Protein AF-A0AAV6V4W3-F1 (afdb_monomer)

Organism: NCBI:txid931172

Secondary structure (DSSP, 8-state):
--------HHHHHHHHHHHHHS--HHHHHHHHHT----TTHHHHHHHHHHHHHHHHHHHHHHHT-HHHHHHHHTTS-HHHHHHHHHHHHHHHHHHHHHGGG-TTSPPHHHHHHHHHHHHHTS-HHHHHHHHHHSHHHHHHHTTSTTTHHHHHHHHHTTGGG--HHHHHHHHHHHHHHHHTT--SS-HHHHHHHHHHHS-HHHHHHHHHHGGG-HHHHHHHHTT-HHHHHHHHHHS-HHHHHHHHHSHHHHHHHHHHHHTT-HHHHHHHHHHH--SHHHHHHHHHHHHHHHHHHS-HHHHHHHHHHHHHHHHHHHHHHHHHHHHHHHHHHTT-----PPP-

Mean predicted aligned error: 8.86 Å

pLDDT: mean 87.11, std 15.43, range [30.88, 98.56]

Solvent-accessible surface area (backbone atoms only — not comparable to full-atom values): 18887 Å² total; per-residue (Å²): 136,85,80,78,81,78,73,52,73,69,59,54,44,51,53,49,53,51,39,71,74,44,90,45,72,67,56,52,51,50,58,59,67,70,63,71,97,50,91,72,42,65,64,53,51,50,56,49,49,51,52,42,40,51,51,51,19,46,49,23,38,58,52,27,36,44,72,53,22,56,57,28,54,74,71,45,52,75,67,56,40,60,67,44,50,53,56,41,41,46,46,19,25,49,44,52,75,59,51,90,76,52,94,85,59,60,65,66,46,35,26,32,54,28,38,53,53,52,54,72,77,44,57,72,67,56,45,50,52,39,37,59,77,30,31,58,39,50,56,53,38,23,72,32,72,90,37,48,86,48,32,62,67,52,47,73,76,34,59,93,45,48,48,29,65,45,52,42,49,50,50,42,50,31,53,44,40,53,66,74,62,58,76,94,56,66,39,69,59,50,41,47,52,52,55,72,71,46,54,68,71,35,52,52,42,33,56,57,52,31,36,68,18,64,56,57,45,51,36,63,71,69,60,40,60,67,59,50,50,53,56,56,68,77,43,48,76,66,53,30,36,46,31,51,72,26,73,42,26,44,48,45,49,51,54,26,54,76,67,69,36,58,67,62,43,52,49,52,49,60,73,30,48,88,44,49,72,57,46,56,52,49,54,53,54,51,51,54,47,48,69,71,75,47,52,74,68,54,46,64,75,40,41,69,54,50,51,54,49,55,50,53,52,49,54,53,42,56,50,45,58,57,53,52,55,54,60,59,61,72,72,65,84,86,84,90,76,80,90,130

Sequence (340 aa):
MNYTLTLSLEHTALVKIATVLWNQDDIRALVKKFYFQSSIFSERQREWQVVEDKFAFEYAAVGGNKAATEYFLQKLTSREREESLVRSTGYVAKRRCVSARNRTDHPKEHYADVLCFLLSQKDEEQQTEVFKNYPYKVLKCFLDRPWQNFFMQTANRMWDCLSGEDCNLFLREMANKVKEGHKDYDYQMLFEEFWQQSPDAHKRYVIDECASGFLLSKLFEIKDEKNIKLILKDATLIEKKKLIFCDRGQDICQDLIYGDKWDLLKFFIRECISSRNKMIKFKEEFKERITWCCSKEELARNKDKLNKFLQLLDDFICGYDKRKCVEEGNSSPAKRLRRT

Foldseek 3Di:
DDDPPPDDLLVVLVLVVVCVVDVDVVSVVVVVVPDDDDPVCPVVVVVSVQSNLLVQLLCCLLLLNQVSVVVSLVVHDPVSNLVRLLVSLLSLLVSLVVVPPDPNGDPSLSSLVSNVVSLVVDDPVSNVSSCLVRVLSNLVSCVHPPNVVCSVVSCVVRLVNDDLVSLLVLLLVLLVCLVVPPDSDDSLVVSVSSLVPHDLNSLVSNLQVCLVVNNVLSCVVSVSPVNNCVSLVSDDLVSLQSNCQHPNNLVSLVVCLVVVVVVVNLVSCVSRDDDLVSLVVSLVSSVVVCVVPDDPVRCVVSVVSVVVVSVVSVVVNVVRVVVVVVVVVVPDDDDPDDDD

Nearest PDB structures (foldseek):
  4g2v-assembly1_A  TM=3.508E-01  e=8.939E-01  Mus musculus
  4wne-assembly1_A  TM=3.183E-01  e=1.055E+00  Homo sapiens
  8jau-assembly1_A  TM=2.641E-01  e=4.151E+00  Homo sapiens
  5cwk-assembly1_A  TM=2.732E-01  e=5.324E+00  synthetic construct

Radius of gyration: 30.73 Å; Cα contacts (8 Å, |Δi|>4): 289; chains: 1; bounding box: 55×80×109 Å

Structure (mmCIF, N/CA/C/O backbone):
data_AF-A0AAV6V4W3-F1
#
_entry.id   AF-A0AAV6V4W3-F1
#
loop_
_atom_site.group_PDB
_atom_site.id
_atom_site.type_symbol
_atom_site.label_atom_id
_atom_site.label_alt_id
_atom_site.label_comp_id
_atom_site.label_asym_id
_atom_site.label_entity_id
_atom_site.label_seq_id
_atom_site.pdbx_PDB_ins_code
_atom_site.Cartn_x
_atom_site.Cartn_y
_atom_site.Cartn_z
_atom_site.occupancy
_atom_site.B_iso_or_equiv
_atom_site.auth_seq_id
_atom_site.auth_comp_id
_atom_site.auth_asym_id
_atom_site.auth_atom_id
_atom_site.pdbx_PDB_model_num
ATOM 1 N N . MET A 1 1 ? 6.319 -9.189 61.808 1.00 35.88 1 MET A N 1
ATOM 2 C CA . MET A 1 1 ? 5.469 -8.259 61.035 1.00 35.88 1 MET A CA 1
ATOM 3 C C . MET A 1 1 ? 4.967 -9.007 59.812 1.00 35.88 1 MET A C 1
ATOM 5 O O . MET A 1 1 ? 5.766 -9.287 58.931 1.00 35.88 1 MET A O 1
ATOM 9 N N . ASN A 1 2 ? 3.694 -9.412 59.803 1.00 32.50 2 ASN A N 1
ATOM 10 C CA . ASN A 1 2 ? 3.069 -10.016 58.626 1.00 32.50 2 ASN A CA 1
ATOM 11 C C . ASN A 1 2 ? 2.496 -8.889 57.772 1.00 32.50 2 ASN A C 1
ATOM 13 O O . ASN A 1 2 ? 1.524 -8.249 58.168 1.00 32.50 2 ASN A O 1
ATOM 17 N N . TYR A 1 3 ? 3.117 -8.629 56.628 1.00 30.88 3 TYR A N 1
ATOM 18 C CA . TYR A 1 3 ? 2.548 -7.744 55.623 1.00 30.88 3 TYR A CA 1
ATOM 19 C C . TYR A 1 3 ? 1.508 -8.543 54.842 1.00 30.88 3 TYR A C 1
ATOM 21 O O . TYR A 1 3 ? 1.847 -9.352 53.980 1.00 30.88 3 TYR A O 1
ATOM 29 N N . THR A 1 4 ? 0.233 -8.353 55.171 1.00 37.09 4 THR A N 1
ATOM 30 C CA . THR A 1 4 ? -0.866 -8.853 54.347 1.00 37.09 4 THR A CA 1
ATOM 31 C C . THR A 1 4 ? -0.897 -7.993 53.089 1.00 37.09 4 THR A C 1
ATOM 33 O O . THR A 1 4 ? -1.381 -6.865 53.114 1.00 37.09 4 THR A O 1
ATOM 36 N N . LEU A 1 5 ? -0.303 -8.487 52.003 1.00 38.75 5 LEU A N 1
ATOM 37 C CA . LEU A 1 5 ? -0.397 -7.859 50.688 1.00 38.75 5 LEU A CA 1
ATOM 38 C C . LEU A 1 5 ? -1.854 -7.940 50.222 1.00 38.75 5 LEU A C 1
ATOM 40 O O . LEU A 1 5 ? -2.304 -8.962 49.708 1.00 38.75 5 LEU A O 1
ATOM 44 N N . THR A 1 6 ? -2.609 -6.868 50.443 1.00 52.03 6 THR A N 1
ATOM 45 C CA . THR A 1 6 ? -3.937 -6.690 49.862 1.00 52.03 6 THR A CA 1
ATOM 46 C C . THR A 1 6 ? -3.754 -6.451 48.369 1.00 52.03 6 THR A C 1
ATOM 48 O O . THR A 1 6 ? -3.331 -5.377 47.945 1.00 52.03 6 THR A O 1
ATOM 51 N N . LEU A 1 7 ? -4.018 -7.481 47.568 1.00 65.88 7 LEU A N 1
ATOM 52 C CA . LEU A 1 7 ? -4.066 -7.352 46.116 1.00 65.88 7 LEU A CA 1
ATOM 53 C C . LEU A 1 7 ? -5.145 -6.330 45.730 1.00 65.88 7 LEU A C 1
ATOM 55 O O . LEU A 1 7 ? -6.183 -6.235 46.390 1.00 65.88 7 LEU A O 1
ATOM 59 N N . SER A 1 8 ? -4.902 -5.561 44.668 1.00 76.81 8 SER A N 1
ATOM 60 C CA . SER A 1 8 ? -5.920 -4.658 44.132 1.00 76.81 8 SER A CA 1
ATOM 61 C C . SER A 1 8 ? -7.100 -5.459 43.569 1.00 76.81 8 SER A C 1
ATOM 63 O O . SER A 1 8 ? -6.924 -6.578 43.081 1.00 76.81 8 SER A O 1
ATOM 65 N N . LEU A 1 9 ? -8.299 -4.865 43.596 1.00 63.84 9 LEU A N 1
ATOM 66 C CA . LEU A 1 9 ? -9.519 -5.445 43.007 1.00 63.84 9 LEU A CA 1
ATOM 67 C C . LEU A 1 9 ? -9.291 -5.900 41.554 1.00 63.84 9 LEU A C 1
ATOM 69 O O . LEU A 1 9 ? -9.738 -6.969 41.147 1.00 63.84 9 LEU A O 1
ATOM 73 N N . GLU A 1 10 ? -8.519 -5.112 40.807 1.00 60.97 10 GLU A N 1
ATOM 74 C CA . GLU A 1 10 ? -8.120 -5.381 39.427 1.00 60.97 10 GLU A CA 1
ATOM 75 C C . GLU A 1 10 ? -7.323 -6.690 39.285 1.00 60.97 10 GLU A C 1
ATOM 77 O O . GLU A 1 10 ? -7.604 -7.520 38.419 1.00 60.97 10 GLU A O 1
ATOM 82 N N . HIS A 1 11 ? -6.366 -6.921 40.187 1.00 68.06 11 HIS A N 1
ATOM 83 C CA . HIS A 1 11 ? -5.505 -8.102 40.160 1.00 68.06 11 HIS A CA 1
ATOM 84 C C . HIS A 1 11 ? -6.286 -9.382 40.478 1.00 68.06 11 HIS A C 1
ATOM 86 O O . HIS A 1 11 ? -6.083 -10.426 39.860 1.00 68.06 11 HIS A O 1
ATOM 92 N N . THR A 1 12 ? -7.218 -9.311 41.426 1.00 72.62 12 THR A N 1
ATOM 93 C CA . THR A 1 12 ? -8.057 -10.455 41.799 1.00 72.62 12 THR A CA 1
ATOM 94 C C . THR A 1 12 ? -9.078 -10.804 40.711 1.00 72.62 12 THR A C 1
ATOM 96 O O . THR A 1 12 ? -9.314 -11.989 40.469 1.00 72.62 12 THR A O 1
ATOM 99 N N . ALA A 1 13 ? -9.648 -9.810 40.019 1.00 65.12 13 ALA A N 1
ATOM 100 C CA . ALA A 1 13 ? -10.561 -10.046 38.898 1.00 65.12 13 ALA A CA 1
ATOM 101 C C . ALA A 1 13 ? -9.857 -10.764 37.733 1.00 65.12 13 ALA A C 1
ATOM 103 O O . ALA A 1 13 ? -10.383 -11.743 37.202 1.00 65.12 13 ALA A O 1
ATOM 104 N N . LEU A 1 14 ? -8.626 -10.352 37.408 1.00 69.19 14 LEU A N 1
ATOM 105 C CA . LEU A 1 14 ? -7.770 -11.020 36.421 1.00 69.19 14 LEU A CA 1
ATOM 106 C C . LEU A 1 14 ? -7.506 -12.489 36.769 1.00 69.19 14 LEU A C 1
ATOM 108 O O . LEU A 1 14 ? -7.684 -13.361 35.917 1.00 69.19 14 LEU A O 1
ATOM 112 N N . VAL A 1 15 ? -7.137 -12.780 38.023 1.00 68.94 15 VAL A N 1
ATOM 113 C CA . VAL A 1 15 ? -6.934 -14.161 38.493 1.00 68.94 15 VAL A CA 1
ATOM 114 C C . VAL A 1 15 ? -8.218 -14.970 38.327 1.00 68.94 15 VAL A C 1
ATOM 116 O O . VAL A 1 15 ? -8.175 -16.079 37.800 1.00 68.94 15 VAL A O 1
ATOM 119 N N . LYS A 1 16 ? -9.377 -14.420 38.705 1.00 63.72 16 LYS A N 1
ATOM 120 C CA . LYS A 1 16 ? -10.656 -15.135 38.641 1.00 63.72 16 LYS A CA 1
ATOM 121 C C . LYS A 1 16 ? -11.144 -15.372 37.209 1.00 63.72 16 LYS A C 1
ATOM 123 O O . LYS A 1 16 ? -11.620 -16.465 36.929 1.00 63.72 16 LYS A O 1
ATOM 128 N N . ILE A 1 17 ? -10.973 -14.430 36.283 1.00 64.44 17 ILE A N 1
ATOM 129 C CA . ILE A 1 17 ? -11.300 -14.644 34.861 1.00 64.44 17 ILE A CA 1
ATOM 130 C C . ILE A 1 17 ? -10.368 -15.682 34.242 1.00 64.44 17 ILE A C 1
ATOM 132 O O . ILE A 1 17 ? -10.841 -16.594 33.564 1.00 64.44 17 ILE A O 1
ATOM 136 N N . ALA A 1 18 ? -9.070 -15.623 34.557 1.00 62.97 18 ALA A N 1
ATOM 137 C CA . ALA A 1 18 ? -8.143 -16.688 34.196 1.00 62.97 18 ALA A CA 1
ATOM 138 C C . ALA A 1 18 ? -8.602 -18.037 34.776 1.00 62.97 18 ALA A C 1
ATOM 140 O O . ALA A 1 18 ? -8.538 -19.035 34.079 1.00 62.97 18 ALA A O 1
ATOM 141 N N . THR A 1 19 ? -9.167 -18.061 35.986 1.00 58.41 19 THR A N 1
ATOM 142 C CA . THR A 1 19 ? -9.728 -19.267 36.628 1.00 58.41 19 THR A CA 1
ATOM 143 C C . THR A 1 19 ? -11.027 -19.767 35.983 1.00 58.41 19 THR A C 1
ATOM 145 O O . THR A 1 19 ? -11.306 -20.960 35.966 1.00 58.41 19 THR A O 1
ATOM 148 N N . VAL A 1 20 ? -11.881 -18.868 35.489 1.00 56.09 20 VAL A N 1
ATOM 149 C CA . VAL A 1 20 ? -13.120 -19.245 34.788 1.00 56.09 20 VAL A CA 1
ATOM 150 C C . VAL A 1 20 ? -12.792 -19.833 33.415 1.00 56.09 20 VAL A C 1
ATOM 152 O O . VAL A 1 20 ? -13.471 -20.756 32.972 1.00 56.09 20 VAL A O 1
ATOM 155 N N . LEU A 1 21 ? -11.734 -19.336 32.771 1.00 55.72 21 LEU A N 1
ATOM 156 C CA . LEU A 1 21 ? -11.255 -19.816 31.475 1.00 55.72 21 LEU A CA 1
ATOM 157 C C . LEU A 1 21 ? -10.354 -21.062 31.593 1.00 55.72 21 LEU A C 1
ATOM 159 O O . LEU A 1 21 ? -10.396 -21.923 30.717 1.00 55.72 21 LEU A O 1
ATOM 163 N N . TRP A 1 22 ? -9.585 -21.199 32.678 1.00 53.69 22 TRP A N 1
ATOM 164 C CA . TRP A 1 22 ? -8.786 -22.383 33.013 1.00 53.69 22 TRP A CA 1
ATOM 165 C C . TRP A 1 22 ? -9.486 -23.195 34.101 1.00 53.69 22 TRP A C 1
ATOM 167 O O . TRP A 1 22 ? -9.394 -22.892 35.287 1.00 53.69 22 TRP A O 1
ATOM 177 N N . ASN A 1 23 ? -10.183 -24.251 33.687 1.00 54.84 23 ASN A N 1
ATOM 178 C CA . ASN A 1 23 ? -10.936 -25.150 34.560 1.00 54.84 23 ASN A CA 1
ATOM 179 C C . AS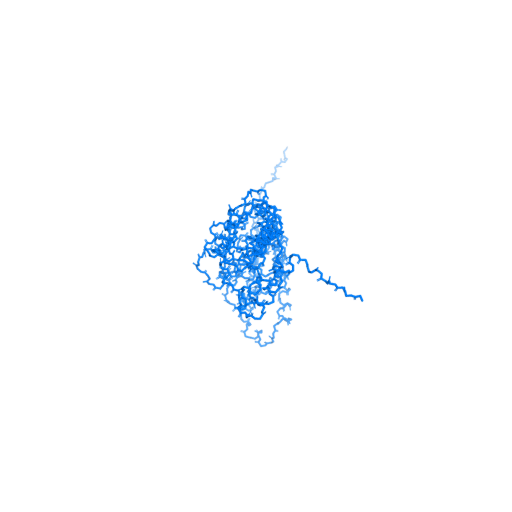N A 1 23 ? -9.996 -25.997 35.453 1.00 54.84 23 ASN A C 1
ATOM 181 O O . ASN A 1 23 ? -9.743 -27.165 35.173 1.00 54.84 23 ASN A O 1
ATOM 185 N N . GLN A 1 24 ? -9.433 -25.380 36.490 1.00 57.94 24 GLN A N 1
ATOM 186 C CA . GLN A 1 24 ? -8.558 -25.984 37.496 1.00 57.94 24 GLN A CA 1
ATOM 187 C C . GLN A 1 24 ? -9.256 -25.856 38.867 1.00 57.94 24 GLN A C 1
ATOM 189 O O . GLN A 1 24 ? -9.541 -24.754 39.353 1.00 57.94 24 GLN A O 1
ATOM 194 N N . ASP A 1 25 ? -9.647 -26.997 39.443 1.00 63.59 25 ASP A N 1
ATOM 195 C CA . ASP A 1 25 ? -10.516 -27.081 40.629 1.00 63.59 25 ASP A CA 1
ATOM 196 C C . ASP A 1 25 ? -9.874 -26.506 41.908 1.00 63.59 25 ASP A C 1
ATOM 198 O O . ASP A 1 25 ? -10.566 -26.002 42.797 1.00 63.59 25 ASP A O 1
ATOM 202 N N . ASP A 1 26 ? -8.548 -26.517 41.984 1.00 53.16 26 ASP A N 1
ATOM 203 C CA . ASP A 1 26 ? -7.717 -25.953 43.050 1.00 53.16 26 ASP A CA 1
ATOM 204 C C . ASP A 1 26 ? -7.751 -24.415 43.079 1.00 53.16 26 ASP A C 1
ATOM 206 O O . ASP A 1 26 ? -7.877 -23.813 44.151 1.00 53.16 26 ASP A O 1
ATOM 210 N N . ILE A 1 27 ? -7.747 -23.762 41.915 1.00 54.12 27 ILE A N 1
ATOM 211 C CA . ILE A 1 27 ? -7.866 -22.303 41.821 1.00 54.12 27 ILE A CA 1
ATOM 212 C C . ILE A 1 27 ? -9.304 -21.864 42.156 1.00 54.12 27 ILE A C 1
ATOM 214 O O . ILE A 1 27 ? -9.504 -20.896 42.895 1.00 54.12 27 ILE A O 1
ATOM 218 N N . ARG A 1 28 ? -10.329 -22.626 41.736 1.00 54.16 28 ARG A N 1
ATOM 219 C CA . ARG A 1 28 ? -11.721 -22.424 42.201 1.00 54.16 28 ARG A CA 1
ATOM 220 C C . ARG A 1 28 ? -11.846 -22.563 43.720 1.00 54.16 28 ARG A C 1
ATOM 222 O O . ARG A 1 28 ? -12.584 -21.793 44.338 1.00 54.16 28 ARG A O 1
ATOM 229 N N . ALA A 1 29 ? -11.143 -23.519 44.327 1.00 62.66 29 ALA A N 1
ATOM 230 C CA . ALA A 1 29 ? -11.120 -23.704 45.776 1.00 62.66 29 ALA A CA 1
ATOM 231 C C . ALA A 1 29 ? -10.422 -22.537 46.503 1.00 62.66 29 ALA A C 1
ATOM 233 O O . ALA A 1 29 ? -10.901 -22.098 47.550 1.00 62.66 29 ALA A O 1
ATOM 234 N N . LEU A 1 30 ? -9.348 -21.984 45.928 1.00 59.06 30 LEU A N 1
ATOM 235 C CA . LEU A 1 30 ? -8.684 -20.770 46.416 1.00 59.06 30 LEU A CA 1
ATOM 236 C C . LEU A 1 30 ? -9.613 -19.554 46.350 1.00 59.06 30 LEU A C 1
ATOM 238 O O . LEU A 1 30 ? -9.799 -18.887 47.363 1.00 59.06 30 LEU A O 1
ATOM 242 N N . VAL A 1 31 ? -10.277 -19.313 45.214 1.00 55.69 31 VAL A N 1
ATOM 243 C CA . VAL A 1 31 ? -11.254 -18.217 45.062 1.00 55.69 31 VAL A CA 1
ATOM 244 C C . VAL A 1 31 ? -12.414 -18.373 46.050 1.00 55.69 31 VAL A C 1
ATOM 246 O O . VAL A 1 31 ? -12.797 -17.401 46.695 1.00 55.69 31 VAL A O 1
ATOM 249 N N . LYS A 1 32 ? -12.925 -19.597 46.250 1.00 62.34 32 LYS A N 1
ATOM 250 C CA . LYS A 1 32 ? -13.928 -19.898 47.289 1.00 62.34 32 LYS A CA 1
ATOM 251 C C . LYS A 1 32 ? -13.434 -19.581 48.705 1.00 62.34 32 LYS A C 1
ATOM 253 O O . LYS A 1 32 ? -14.225 -19.109 49.513 1.00 62.34 32 LYS A O 1
ATOM 258 N N . LYS A 1 33 ? -12.147 -19.794 49.004 1.00 61.66 33 LYS A N 1
ATOM 259 C CA . LYS A 1 33 ? -11.526 -19.439 50.295 1.00 61.66 33 LYS A CA 1
ATOM 260 C C . LYS A 1 33 ? -11.380 -17.931 50.515 1.00 61.66 33 LYS A C 1
ATOM 262 O O . LYS A 1 33 ? -11.334 -17.509 51.665 1.00 61.66 33 LYS A O 1
ATOM 267 N N . PHE A 1 34 ? -11.327 -17.128 49.453 1.00 59.75 34 PHE A N 1
ATOM 268 C CA . PHE A 1 34 ? -11.275 -15.665 49.554 1.00 59.75 34 PHE A CA 1
ATOM 269 C C . PHE A 1 34 ? -12.648 -15.011 49.816 1.00 59.75 34 PHE A C 1
ATOM 271 O O . PHE A 1 34 ? -12.707 -13.808 50.073 1.00 59.75 34 PHE A O 1
ATOM 278 N N . TYR A 1 35 ? -13.751 -15.770 49.805 1.00 53.56 35 TYR A N 1
ATOM 279 C CA . TYR A 1 35 ? -15.080 -15.258 50.152 1.00 53.56 35 TYR A CA 1
ATOM 280 C C . TYR A 1 35 ? -15.268 -15.147 51.682 1.00 53.56 35 TYR A C 1
ATOM 282 O O . TYR A 1 35 ? -15.452 -16.145 52.376 1.00 53.56 35 TYR A O 1
ATOM 290 N N . PHE A 1 36 ? -15.261 -13.918 52.213 1.00 55.53 36 PHE A N 1
ATOM 291 C CA . PHE A 1 36 ? -15.516 -13.601 53.630 1.00 55.53 36 PHE A CA 1
ATOM 292 C C . PHE A 1 36 ? -17.023 -13.468 53.949 1.00 55.53 3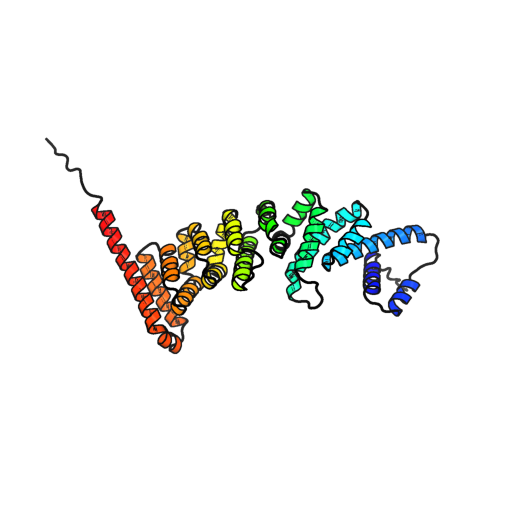6 PHE A C 1
ATOM 294 O O . PHE A 1 36 ? -17.723 -12.703 53.299 1.00 55.53 36 PHE A O 1
ATOM 301 N N . GLN A 1 37 ? -17.511 -14.144 54.999 1.00 51.62 37 GLN A N 1
ATOM 302 C CA . GLN A 1 37 ? -18.930 -14.286 55.409 1.00 51.62 37 GLN A CA 1
ATOM 303 C C . GLN A 1 37 ? -19.585 -13.070 56.135 1.00 51.62 37 GLN A C 1
ATOM 305 O O . GLN A 1 37 ? -20.379 -13.256 57.052 1.00 51.62 37 GLN A O 1
ATOM 310 N N . SER A 1 38 ? -19.287 -11.815 55.782 1.00 50.50 38 SER A N 1
ATOM 311 C CA . SER A 1 38 ? -19.887 -10.631 56.452 1.00 50.50 38 SER A CA 1
ATOM 312 C C . SER A 1 38 ? -21.030 -10.016 55.643 1.00 50.50 38 SER A C 1
ATOM 314 O O . SER A 1 38 ? -20.890 -9.917 54.438 1.00 50.50 38 SER A O 1
ATOM 316 N N . SER A 1 39 ? -22.096 -9.506 56.279 1.00 49.53 39 SER A N 1
ATOM 317 C CA . SER A 1 39 ? -23.249 -8.801 55.668 1.00 49.53 39 SER A CA 1
ATOM 318 C C . SER A 1 39 ? -22.912 -7.534 54.858 1.00 49.53 39 SER A C 1
ATOM 320 O O . SER A 1 39 ? -23.753 -7.060 54.100 1.00 49.53 39 SER A O 1
ATOM 322 N N . ILE A 1 40 ? -21.661 -7.061 54.912 1.00 55.75 40 ILE A N 1
ATOM 323 C CA . ILE A 1 40 ? -21.046 -6.121 53.945 1.00 55.75 40 ILE A CA 1
ATOM 324 C C . ILE A 1 40 ? -20.934 -6.767 52.528 1.00 55.75 40 ILE A C 1
ATOM 326 O O . ILE A 1 40 ? -20.521 -6.137 51.555 1.00 55.75 40 ILE A O 1
ATOM 330 N N . PHE A 1 41 ? -21.323 -8.044 52.396 1.00 57.47 41 PHE A N 1
ATOM 331 C CA . PHE A 1 41 ? -21.257 -8.876 51.194 1.00 57.47 41 PHE A CA 1
ATOM 332 C C . PHE A 1 41 ? -22.025 -8.327 49.999 1.00 57.47 41 PHE A C 1
ATOM 334 O O . PHE A 1 41 ? -21.544 -8.461 48.884 1.00 57.47 41 PHE A O 1
ATOM 341 N N . SER A 1 42 ? -23.224 -7.771 50.191 1.00 63.31 42 SER A N 1
ATOM 342 C CA . SER A 1 42 ? -24.119 -7.496 49.059 1.00 63.31 42 SER A CA 1
ATOM 343 C C . SER A 1 42 ? -23.620 -6.336 48.196 1.00 63.31 42 SER A C 1
ATOM 345 O O . SER A 1 42 ? -23.662 -6.431 46.971 1.00 63.31 42 SER A O 1
ATOM 347 N N . GLU A 1 43 ? -23.095 -5.278 48.817 1.00 71.38 43 GLU A N 1
ATOM 348 C CA . GLU A 1 43 ? -22.490 -4.143 48.113 1.00 71.38 43 GLU A CA 1
ATOM 349 C C . GLU A 1 43 ? -21.169 -4.542 47.463 1.00 71.38 43 GLU A C 1
ATOM 351 O O . GLU A 1 43 ? -21.023 -4.382 46.252 1.00 71.38 43 GLU A O 1
ATOM 356 N N . ARG A 1 44 ? -20.259 -5.185 48.210 1.00 74.38 44 ARG A N 1
ATOM 357 C CA . ARG A 1 44 ? -18.996 -5.664 47.628 1.00 74.38 44 ARG A CA 1
ATOM 358 C C . ARG A 1 44 ? -19.230 -6.650 46.491 1.00 74.38 44 ARG A C 1
ATOM 360 O O . ARG A 1 44 ? -18.539 -6.586 45.488 1.00 74.38 44 ARG A O 1
ATOM 367 N N . GLN A 1 45 ? -20.198 -7.556 46.604 1.00 76.50 45 GLN A N 1
ATOM 368 C CA . GLN A 1 45 ? -20.510 -8.511 45.541 1.00 76.50 45 GLN A CA 1
ATOM 369 C C . GLN A 1 45 ? -21.011 -7.811 44.271 1.00 76.50 45 GLN A C 1
ATOM 371 O O . GLN A 1 45 ? -20.664 -8.250 43.177 1.00 76.50 45 GLN A O 1
ATOM 376 N N . ARG A 1 46 ? -21.772 -6.714 44.395 1.00 80.25 46 ARG A N 1
ATOM 377 C CA . ARG A 1 46 ? -22.153 -5.884 43.240 1.00 80.25 46 ARG A CA 1
ATOM 378 C C . ARG A 1 46 ? -20.942 -5.183 42.629 1.00 80.25 46 ARG A C 1
ATOM 380 O O . ARG A 1 46 ? -20.782 -5.240 41.416 1.00 80.25 46 ARG A O 1
ATOM 387 N N . GLU A 1 47 ? -20.076 -4.589 43.449 1.00 81.94 47 GLU A N 1
ATOM 388 C CA . GLU A 1 47 ? -18.827 -3.964 42.984 1.00 81.94 47 GLU A CA 1
ATOM 389 C C . GLU A 1 47 ? -17.928 -4.973 42.249 1.00 81.94 47 GLU A C 1
ATOM 391 O O . GLU A 1 47 ? -17.402 -4.681 41.177 1.00 81.94 47 GLU A O 1
ATOM 396 N N . TRP A 1 48 ? -17.800 -6.194 42.775 1.00 81.12 48 TRP A N 1
ATOM 397 C CA . TRP A 1 48 ? -17.058 -7.278 42.128 1.00 81.12 48 TRP A CA 1
ATOM 398 C C . TRP A 1 48 ? -17.669 -7.695 40.796 1.00 81.12 48 TRP A C 1
ATOM 400 O O . TRP A 1 48 ? -16.937 -7.863 39.826 1.00 81.12 48 TRP A O 1
ATOM 410 N N . GLN A 1 49 ? -18.993 -7.854 40.740 1.00 82.94 49 GLN A N 1
ATOM 411 C CA . GLN A 1 49 ? -19.683 -8.247 39.514 1.00 82.94 49 GLN A CA 1
ATOM 412 C C . GLN A 1 49 ? -19.462 -7.217 38.399 1.00 82.94 49 GLN A C 1
ATOM 414 O O . GLN A 1 49 ? -19.183 -7.597 37.268 1.00 82.94 49 GLN A O 1
ATOM 419 N N . VAL A 1 50 ? -19.494 -5.925 38.739 1.00 85.31 50 VAL A N 1
ATOM 420 C CA . VAL A 1 50 ? -19.181 -4.825 37.816 1.00 85.31 50 VAL A CA 1
ATOM 421 C C . VAL A 1 50 ? -17.763 -4.949 37.252 1.00 85.31 50 VAL A C 1
ATOM 423 O O . VAL A 1 50 ? -17.560 -4.856 36.0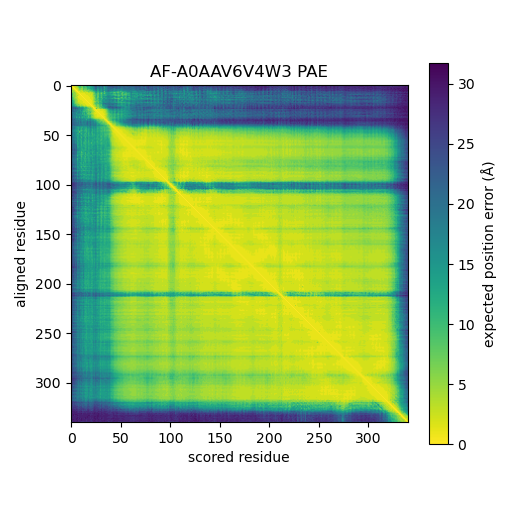40 1.00 85.31 50 VAL A O 1
ATOM 426 N N . VAL A 1 51 ? -16.770 -5.190 38.113 1.00 86.50 51 VAL A N 1
ATOM 427 C CA . VAL A 1 51 ? -15.377 -5.363 37.674 1.00 86.50 51 VAL A CA 1
ATOM 428 C C . VAL A 1 51 ? -15.241 -6.604 36.787 1.00 86.50 51 VAL A C 1
ATOM 430 O O . VAL A 1 51 ? -14.604 -6.537 35.736 1.00 86.50 51 VAL A O 1
ATOM 433 N N . GLU A 1 52 ? -15.861 -7.722 37.166 1.00 85.12 52 GLU A N 1
ATOM 434 C CA . GLU A 1 52 ? -15.846 -8.962 36.384 1.00 85.12 52 GLU A CA 1
ATOM 435 C C . GLU A 1 52 ? -16.482 -8.782 35.003 1.00 85.12 52 GLU A C 1
ATOM 437 O O . GLU A 1 52 ? -15.878 -9.186 34.010 1.00 85.12 52 GLU A O 1
ATOM 442 N N . ASP A 1 53 ? -17.650 -8.143 34.916 1.00 88.62 53 ASP A N 1
ATOM 443 C CA . ASP A 1 53 ? -18.336 -7.910 33.645 1.00 88.62 53 ASP A CA 1
ATOM 444 C C . ASP A 1 53 ? -17.537 -6.952 32.744 1.00 88.62 53 ASP A C 1
ATOM 446 O O . ASP A 1 53 ? -17.412 -7.209 31.543 1.00 88.62 53 ASP A O 1
ATOM 450 N N . LYS A 1 54 ? -16.909 -5.909 33.312 1.00 91.44 54 LYS A N 1
ATOM 451 C CA . LYS A 1 54 ? -16.002 -5.005 32.580 1.00 91.44 54 LYS A CA 1
ATOM 452 C C . LYS A 1 54 ? -14.816 -5.760 31.988 1.00 91.44 54 LYS A C 1
ATOM 454 O O . LYS A 1 54 ? -14.558 -5.661 30.789 1.00 91.44 54 LYS A O 1
ATOM 459 N N . PHE A 1 55 ? -14.114 -6.553 32.794 1.00 90.50 55 PHE A N 1
ATOM 460 C CA . PHE A 1 55 ? -12.982 -7.337 32.301 1.00 90.50 55 PHE A CA 1
ATOM 461 C C . PHE A 1 55 ? -13.403 -8.415 31.296 1.00 90.50 55 PHE A C 1
ATOM 463 O O . PHE A 1 55 ? -12.705 -8.626 30.305 1.00 90.50 55 PHE A O 1
ATOM 470 N N . ALA A 1 56 ? -14.535 -9.086 31.520 1.00 91.19 56 ALA A N 1
ATOM 471 C CA . ALA A 1 56 ? -15.058 -10.089 30.600 1.00 91.19 56 ALA A CA 1
ATOM 472 C C . ALA A 1 56 ? -15.419 -9.469 29.243 1.00 91.19 56 ALA A C 1
ATOM 474 O O . ALA A 1 56 ? -15.096 -10.048 28.205 1.00 91.19 56 ALA A O 1
ATOM 475 N N . PHE A 1 57 ? -16.007 -8.267 29.241 1.00 95.06 57 PHE A N 1
ATOM 476 C CA . PHE A 1 57 ? -16.244 -7.480 28.033 1.00 95.06 57 PHE A CA 1
ATOM 477 C C . PHE A 1 57 ? -14.939 -7.160 27.292 1.00 95.06 57 PHE A C 1
ATOM 479 O O . PHE A 1 57 ? -14.815 -7.485 26.107 1.00 95.06 57 PHE A O 1
ATOM 486 N N . GLU A 1 58 ? -13.958 -6.556 27.976 1.00 93.38 58 GLU A N 1
ATOM 487 C CA . GLU A 1 58 ? -12.687 -6.166 27.356 1.00 93.38 58 GLU A CA 1
ATOM 488 C C . GLU A 1 58 ? -11.954 -7.392 26.785 1.00 93.38 58 GLU A C 1
ATOM 490 O O . GLU A 1 58 ? -11.470 -7.364 25.650 1.00 93.38 58 GLU A O 1
ATOM 495 N N . TYR A 1 59 ? -11.923 -8.492 27.540 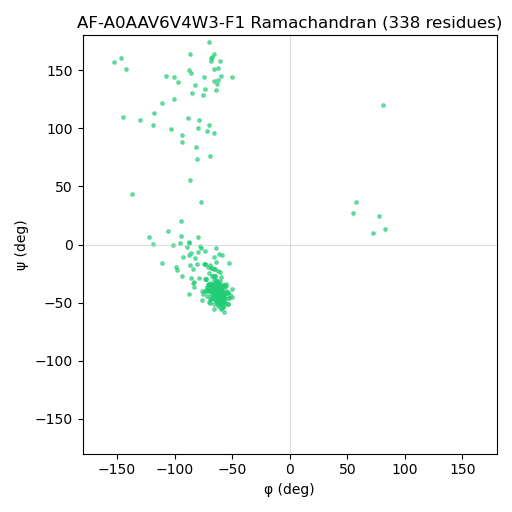1.00 91.44 59 TYR A N 1
ATOM 496 C CA . TYR A 1 59 ? -11.294 -9.741 27.125 1.00 91.44 59 TYR A CA 1
ATOM 497 C C . TYR A 1 59 ? -12.010 -10.379 25.932 1.00 91.44 59 TYR A C 1
ATOM 499 O O . TYR A 1 59 ? -11.354 -10.780 24.973 1.00 91.44 59 TYR A O 1
ATOM 507 N N . ALA A 1 60 ? -13.346 -10.440 25.947 1.00 92.19 60 ALA A N 1
ATOM 508 C CA . ALA A 1 60 ? -14.129 -10.957 24.827 1.00 92.19 60 ALA A CA 1
ATOM 509 C C . ALA A 1 60 ? -13.882 -10.149 23.546 1.00 92.19 60 ALA A C 1
ATOM 511 O O . ALA A 1 60 ? -13.643 -10.733 22.486 1.00 92.19 60 ALA A O 1
ATOM 512 N N . ALA A 1 61 ? -13.869 -8.815 23.662 1.00 94.00 61 ALA A N 1
ATOM 513 C CA . ALA A 1 61 ? -13.580 -7.917 22.550 1.00 94.00 61 ALA A CA 1
ATOM 514 C C . ALA A 1 61 ? -12.182 -8.175 21.976 1.00 94.00 61 ALA A C 1
ATOM 516 O O . ALA A 1 61 ? -12.043 -8.499 20.797 1.00 94.00 61 ALA A O 1
ATOM 517 N N . VAL A 1 62 ? -11.142 -8.113 22.812 1.00 91.31 62 VAL A N 1
ATOM 518 C CA . VAL A 1 62 ? -9.746 -8.351 22.398 1.00 91.31 62 VAL A CA 1
ATOM 519 C C . VAL A 1 62 ? -9.509 -9.798 21.955 1.00 91.31 62 VAL A C 1
ATOM 521 O O . VAL A 1 62 ? -8.569 -10.069 21.211 1.00 91.31 62 VAL A O 1
ATOM 524 N N . GLY A 1 63 ? -10.363 -10.730 22.366 1.00 88.94 63 GLY A N 1
ATOM 525 C CA . GLY A 1 63 ? -10.382 -12.099 21.875 1.00 88.94 63 GLY A CA 1
ATOM 526 C C . GLY A 1 63 ? -10.956 -12.241 20.466 1.00 88.94 63 GLY A C 1
ATOM 527 O O . GLY A 1 63 ? -10.701 -13.262 19.840 1.00 88.94 63 GLY A O 1
ATOM 528 N N . GLY A 1 64 ? -11.686 -11.248 19.948 1.00 90.50 64 GLY A N 1
ATOM 529 C CA . GLY A 1 64 ? -12.403 -11.340 18.673 1.00 90.50 64 GLY A CA 1
ATOM 530 C C . GLY A 1 64 ? -13.774 -12.024 18.785 1.00 90.50 64 GLY A C 1
ATOM 531 O O . GLY A 1 64 ? -14.366 -12.377 17.772 1.00 90.50 64 GLY A O 1
ATOM 532 N N . ASN A 1 65 ? -14.314 -12.231 19.991 1.00 91.56 65 ASN A N 1
ATOM 533 C CA . ASN A 1 65 ? -15.595 -12.919 20.172 1.00 91.56 65 ASN A CA 1
ATOM 534 C C . ASN A 1 65 ? -16.762 -11.924 20.236 1.00 91.56 65 ASN A C 1
ATOM 536 O O . ASN A 1 65 ? -17.181 -11.521 21.320 1.00 91.56 65 ASN A O 1
ATOM 540 N N . LYS A 1 66 ? -17.324 -11.578 19.072 1.00 94.25 66 LYS A N 1
ATOM 541 C CA . LYS A 1 66 ? -18.432 -10.614 18.949 1.00 94.25 66 LYS A CA 1
ATOM 542 C C . LYS A 1 66 ? -19.644 -10.943 19.823 1.00 94.25 66 LYS A C 1
ATOM 544 O O . LYS A 1 66 ? -20.129 -10.055 20.514 1.00 94.25 66 LYS A O 1
ATOM 549 N N . ALA A 1 67 ? -20.103 -12.194 19.839 1.00 93.00 67 ALA A N 1
ATOM 550 C CA . ALA A 1 67 ? -21.283 -12.578 20.617 1.00 93.00 67 ALA A CA 1
ATOM 551 C C . ALA A 1 67 ? -21.064 -12.381 22.127 1.00 93.00 67 ALA A C 1
ATOM 553 O O . ALA A 1 67 ? -21.928 -11.851 22.825 1.00 93.00 67 ALA A O 1
ATOM 554 N N . ALA A 1 68 ? -19.884 -12.755 22.634 1.00 92.56 68 ALA A N 1
ATOM 555 C CA . ALA A 1 68 ? -19.531 -12.509 24.028 1.00 92.56 68 ALA A CA 1
ATOM 556 C C . ALA A 1 68 ? -19.360 -11.007 24.313 1.00 92.56 68 ALA A C 1
ATOM 558 O O . ALA A 1 68 ? -19.829 -10.528 25.342 1.00 92.56 68 ALA A O 1
ATOM 559 N N . THR A 1 69 ? -18.747 -10.250 23.397 1.00 95.69 69 THR A N 1
ATOM 560 C CA . THR A 1 69 ? -18.626 -8.789 23.510 1.00 95.69 69 THR A CA 1
ATOM 561 C C . THR A 1 69 ? -19.993 -8.116 23.623 1.00 95.69 69 THR A C 1
ATOM 563 O O . THR A 1 69 ? -20.191 -7.305 24.522 1.00 95.69 69 THR A O 1
ATOM 566 N N . GLU A 1 70 ? -20.946 -8.476 22.763 1.00 96.06 70 GLU A N 1
ATOM 567 C CA . GLU A 1 70 ? -22.325 -7.975 22.801 1.00 96.06 70 GLU A CA 1
ATOM 568 C C . GLU A 1 70 ? -23.008 -8.299 24.133 1.00 96.06 70 GLU A C 1
ATOM 570 O O . GLU A 1 70 ? -23.576 -7.414 24.774 1.00 96.06 70 GLU A O 1
ATOM 575 N N . TYR A 1 71 ? -22.902 -9.553 24.574 1.00 95.12 71 TYR A N 1
ATOM 576 C CA . TYR A 1 71 ? -23.501 -10.016 25.821 1.00 95.12 71 TYR A CA 1
ATOM 577 C C . TYR A 1 71 ? -22.973 -9.254 27.043 1.00 95.12 71 TYR A C 1
ATOM 579 O O . TYR A 1 71 ? -23.760 -8.763 27.853 1.00 95.12 71 TYR A O 1
ATOM 587 N N . PHE A 1 72 ? -21.651 -9.124 27.185 1.00 94.75 72 PHE A N 1
ATOM 588 C CA . PHE A 1 72 ? -21.072 -8.435 28.340 1.00 94.75 72 PHE A CA 1
ATOM 589 C C . PHE A 1 72 ? -21.263 -6.916 28.275 1.00 94.75 72 PHE A C 1
ATOM 591 O O . PHE A 1 72 ? -21.449 -6.296 29.317 1.00 94.75 72 PHE A O 1
ATOM 598 N N . LEU A 1 73 ? -21.331 -6.309 27.083 1.00 95.94 73 LEU A N 1
ATOM 599 C CA . LEU A 1 73 ? -21.620 -4.876 26.946 1.00 95.94 73 LEU A CA 1
ATOM 600 C C . LEU A 1 73 ? -22.996 -4.494 27.517 1.00 95.94 73 LEU A C 1
ATOM 602 O O . LEU A 1 73 ? -23.163 -3.404 28.074 1.00 95.94 73 LEU A O 1
ATOM 606 N N . GLN A 1 74 ? -23.985 -5.383 27.385 1.00 95.75 74 GLN A N 1
ATOM 607 C CA . GLN A 1 74 ? -25.333 -5.178 27.927 1.00 95.75 74 GLN A CA 1
ATOM 608 C C . GLN A 1 74 ? -25.366 -5.179 29.461 1.00 95.75 74 GLN A C 1
ATOM 610 O O . GLN A 1 74 ? -26.303 -4.634 30.037 1.00 95.75 74 GLN A O 1
ATOM 615 N N . LYS A 1 75 ? -24.352 -5.757 30.117 1.00 94.69 75 LYS A N 1
ATOM 616 C CA . LYS A 1 75 ? -24.244 -5.800 31.582 1.00 94.69 75 LYS A CA 1
ATOM 617 C C . LYS A 1 75 ? -23.568 -4.575 32.191 1.00 94.69 75 LYS A C 1
ATOM 619 O O . LYS A 1 75 ? -23.717 -4.350 33.387 1.00 94.69 75 LYS A O 1
ATOM 624 N N . LEU A 1 76 ? -22.838 -3.800 31.389 1.00 94.31 76 LEU A N 1
ATOM 625 C CA . LEU A 1 76 ? -22.134 -2.610 31.864 1.00 94.31 76 LEU A CA 1
ATOM 626 C C . LEU A 1 76 ? -23.101 -1.455 32.119 1.00 94.31 76 LEU A C 1
ATOM 628 O O . LEU A 1 76 ? -24.046 -1.237 31.353 1.00 94.31 76 LEU A O 1
ATOM 632 N N . THR A 1 77 ? -22.810 -0.660 33.148 1.00 93.88 77 THR A N 1
ATOM 633 C CA . THR A 1 77 ? -23.484 0.628 33.350 1.00 93.88 77 THR A CA 1
ATOM 634 C C . THR A 1 77 ? -23.105 1.619 32.243 1.00 93.88 77 THR A C 1
ATOM 636 O O . THR A 1 77 ? -22.091 1.452 31.560 1.00 93.88 77 THR A O 1
ATOM 639 N N . SER A 1 78 ? -23.889 2.688 32.054 1.00 92.56 78 SER A N 1
ATOM 640 C CA . SER A 1 78 ? -23.608 3.695 31.014 1.00 92.56 78 SER A CA 1
ATOM 641 C C . SER A 1 78 ? -22.204 4.298 31.137 1.00 92.56 78 SER A C 1
ATOM 643 O O . SER A 1 78 ? -21.514 4.452 30.134 1.00 92.56 78 SER A O 1
ATOM 645 N N . ARG A 1 79 ? -21.754 4.562 32.370 1.00 91.06 79 ARG A N 1
ATOM 646 C CA . ARG A 1 79 ? -20.420 5.108 32.649 1.00 91.06 79 ARG A CA 1
ATOM 647 C C . ARG A 1 79 ? -19.308 4.105 32.335 1.00 91.06 79 ARG A C 1
ATOM 649 O O . ARG A 1 79 ? -18.328 4.449 31.685 1.00 91.06 79 ARG A O 1
ATOM 656 N N . GLU A 1 80 ? -19.449 2.856 32.777 1.00 91.25 80 GLU A N 1
ATOM 657 C CA . GLU A 1 80 ? -18.458 1.808 32.486 1.00 91.25 80 GLU A CA 1
ATOM 658 C C . GLU A 1 80 ? -18.346 1.530 30.993 1.00 91.25 80 GLU A C 1
ATOM 660 O O . GLU A 1 80 ? -17.246 1.302 30.483 1.00 91.25 80 GLU A O 1
ATOM 665 N N . ARG A 1 81 ? -19.485 1.545 30.297 1.00 92.75 81 ARG A N 1
ATOM 666 C CA . ARG A 1 81 ? -19.561 1.377 28.852 1.00 92.75 81 ARG A CA 1
ATOM 667 C C . ARG A 1 81 ? -18.742 2.455 28.150 1.00 92.75 81 ARG A C 1
ATOM 669 O O . ARG A 1 81 ? -17.881 2.115 27.345 1.00 92.75 81 ARG A O 1
ATOM 676 N N . GLU A 1 82 ? -18.965 3.720 28.483 1.00 90.44 82 GLU A N 1
ATOM 677 C CA . GLU A 1 82 ? -18.230 4.852 27.914 1.00 90.44 82 GLU A CA 1
ATOM 678 C C . GLU A 1 82 ? -16.710 4.716 28.112 1.00 90.44 82 GLU A C 1
ATOM 680 O O . GLU A 1 82 ? -15.955 4.723 27.136 1.00 90.44 82 GLU A O 1
ATOM 685 N N . GLU A 1 83 ? -16.268 4.460 29.349 1.00 88.81 83 GLU A N 1
ATOM 686 C CA . GLU A 1 83 ? -14.845 4.291 29.681 1.00 88.81 83 GLU A CA 1
ATOM 687 C C . GLU A 1 83 ? -14.192 3.103 28.947 1.00 88.81 83 GLU A C 1
ATOM 689 O O . GLU A 1 83 ? -13.025 3.166 28.546 1.00 88.81 83 GLU A O 1
ATOM 694 N N . SER A 1 84 ? -14.923 1.996 28.790 1.00 92.31 84 SER A N 1
ATOM 695 C CA . SER A 1 84 ? -14.379 0.751 28.228 1.00 92.31 84 SER A CA 1
ATOM 696 C C . SER A 1 84 ? -14.387 0.765 26.702 1.00 92.31 84 SER A C 1
ATOM 698 O O . SER A 1 84 ? -13.450 0.274 26.074 1.00 92.31 84 SER A O 1
ATOM 700 N N . LEU A 1 85 ? -15.408 1.360 26.076 1.00 93.50 85 LEU A N 1
ATOM 701 C CA . LEU A 1 85 ? -15.599 1.295 24.630 1.00 93.50 85 LEU A CA 1
ATOM 702 C C . LEU A 1 85 ? -14.403 1.873 23.862 1.00 93.50 85 LEU A C 1
ATOM 704 O O . LEU A 1 85 ? -13.928 1.228 22.930 1.00 93.50 85 LEU A O 1
ATOM 708 N N . VAL A 1 86 ? -13.904 3.072 24.204 1.00 90.25 86 VAL A N 1
ATOM 709 C CA . VAL A 1 86 ? -12.780 3.702 23.461 1.00 90.25 86 VAL A CA 1
ATOM 710 C C . VAL A 1 86 ? -11.539 2.813 23.535 1.00 90.25 86 VAL A C 1
ATOM 712 O O . VAL A 1 86 ? -10.936 2.467 22.515 1.00 90.25 86 VAL A O 1
ATOM 715 N N . ARG A 1 87 ? -11.216 2.374 24.753 1.00 91.38 87 ARG A N 1
ATOM 716 C CA . ARG A 1 87 ? -10.053 1.543 25.054 1.00 91.38 87 ARG A CA 1
ATOM 717 C C . ARG A 1 87 ? -10.113 0.192 24.340 1.00 91.38 87 ARG A C 1
ATOM 719 O O . ARG A 1 87 ? -9.173 -0.160 23.626 1.00 91.38 87 ARG A O 1
ATOM 726 N N . SER A 1 88 ? -11.213 -0.548 24.485 1.00 94.88 88 SER A N 1
ATOM 727 C CA . SER A 1 88 ? -11.385 -1.860 23.853 1.00 94.88 88 SER A CA 1
ATOM 728 C C . SER A 1 88 ? -11.355 -1.764 22.333 1.00 94.88 88 SER A C 1
ATOM 730 O O . SER A 1 88 ? -10.707 -2.590 21.698 1.00 94.88 88 SER A O 1
ATOM 732 N N . THR A 1 89 ? -11.972 -0.734 21.744 1.00 96.06 89 THR A N 1
ATOM 733 C CA . THR A 1 89 ? -11.972 -0.524 20.284 1.00 96.06 89 THR A CA 1
ATOM 734 C C . THR A 1 89 ? -10.542 -0.378 19.751 1.00 96.06 89 THR A C 1
ATOM 736 O O . THR A 1 89 ? -10.154 -1.058 18.798 1.00 96.06 89 THR A O 1
ATOM 739 N N . GLY A 1 90 ? -9.717 0.437 20.419 1.00 94.38 90 GLY A N 1
ATOM 740 C CA . GLY A 1 90 ? -8.299 0.585 20.086 1.00 94.38 90 GLY A CA 1
ATOM 741 C C . GLY A 1 90 ? -7.506 -0.717 20.225 1.00 94.38 90 GLY A C 1
ATOM 742 O O . GLY A 1 90 ? -6.700 -1.059 19.353 1.00 94.38 90 GLY A O 1
ATOM 743 N N . TYR A 1 91 ? -7.757 -1.489 21.287 1.00 94.25 91 TYR A N 1
ATOM 744 C CA . TYR A 1 91 ? -7.090 -2.776 21.484 1.00 94.25 91 TYR A CA 1
ATOM 745 C C . TYR A 1 91 ? -7.492 -3.832 20.457 1.00 94.25 91 TYR A C 1
ATOM 747 O O . TYR A 1 91 ? -6.613 -4.549 19.980 1.00 94.25 91 TYR A O 1
ATOM 755 N N . VAL A 1 92 ? -8.765 -3.898 20.064 1.00 95.38 92 VAL A N 1
ATOM 756 C CA . VAL A 1 92 ? -9.250 -4.784 18.994 1.00 95.38 92 VAL A CA 1
ATOM 757 C C . VAL A 1 92 ? -8.534 -4.466 17.681 1.00 95.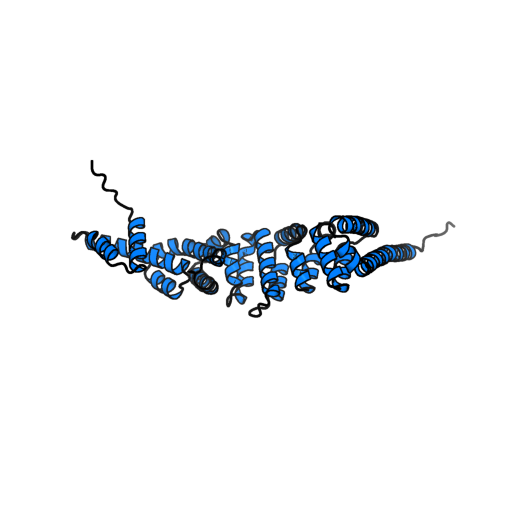38 92 VAL A C 1
ATOM 759 O O . VAL A 1 92 ? -7.922 -5.354 17.082 1.00 95.38 92 VAL A O 1
ATOM 762 N N . ALA A 1 93 ? -8.504 -3.187 17.288 1.00 94.94 93 ALA A N 1
ATOM 763 C CA . ALA A 1 93 ? -7.805 -2.734 16.086 1.00 94.94 93 ALA A CA 1
ATOM 764 C C . ALA A 1 93 ? -6.301 -3.072 16.133 1.00 94.94 93 ALA A C 1
ATOM 766 O O . ALA A 1 93 ? -5.721 -3.589 15.175 1.00 94.94 93 ALA A O 1
ATOM 767 N N . LYS A 1 94 ? -5.647 -2.836 17.278 1.00 93.12 94 LYS A N 1
ATOM 768 C CA . LYS A 1 94 ? -4.229 -3.172 17.476 1.00 93.12 94 LYS A CA 1
ATOM 769 C C . LYS A 1 94 ? -3.986 -4.680 17.401 1.00 93.12 94 LYS A C 1
ATOM 771 O O . LYS A 1 94 ? -3.024 -5.106 16.758 1.00 93.12 94 LYS A O 1
ATOM 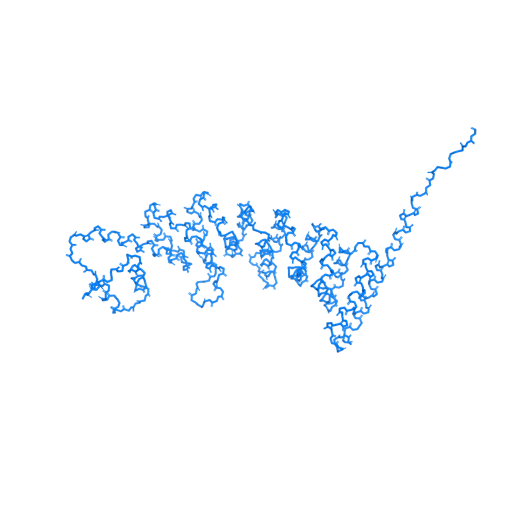776 N N . ARG A 1 95 ? -4.838 -5.493 18.033 1.00 91.06 95 ARG A N 1
ATOM 777 C CA . ARG A 1 95 ? -4.698 -6.955 18.072 1.00 91.06 95 ARG A CA 1
ATOM 778 C C . ARG A 1 95 ? -4.807 -7.553 16.676 1.00 91.06 95 ARG A C 1
ATOM 780 O O . ARG A 1 95 ? -3.956 -8.364 16.308 1.00 91.06 95 ARG A O 1
ATOM 787 N N . ARG A 1 96 ? -5.744 -7.066 15.855 1.00 90.06 96 ARG A N 1
ATOM 788 C CA . ARG A 1 96 ? -5.845 -7.450 14.441 1.00 90.06 96 ARG A CA 1
ATOM 789 C C . ARG A 1 96 ? -4.521 -7.257 13.695 1.00 90.06 96 ARG A C 1
ATOM 791 O O . ARG A 1 96 ? -4.114 -8.128 12.926 1.00 90.06 96 ARG A O 1
ATOM 798 N N . CYS A 1 97 ? -3.800 -6.164 13.923 1.00 87.06 97 CYS A N 1
ATOM 799 C CA . CYS A 1 97 ? -2.516 -5.932 13.252 1.00 87.06 97 CYS A CA 1
ATOM 800 C C . CYS A 1 97 ? -1.398 -6.903 13.681 1.00 87.06 97 CYS A C 1
ATOM 802 O O . CYS A 1 97 ? -0.500 -7.163 12.885 1.00 87.06 97 CYS A O 1
ATOM 804 N N . VAL A 1 98 ? -1.452 -7.455 14.899 1.00 84.50 98 VAL A N 1
ATOM 805 C CA . VAL A 1 98 ? -0.390 -8.302 15.486 1.00 84.50 98 VAL A CA 1
ATOM 806 C C . VAL A 1 98 ? -0.667 -9.809 15.342 1.00 84.50 98 VAL A C 1
ATOM 808 O O . VAL A 1 98 ? 0.269 -10.608 15.355 1.00 84.50 98 VAL A O 1
ATOM 811 N N . SER A 1 99 ? -1.930 -10.196 15.147 1.00 67.88 99 SER A N 1
ATOM 812 C CA . SER A 1 99 ? -2.442 -11.583 15.141 1.00 67.88 99 SER A CA 1
ATOM 813 C C . SER A 1 99 ? -1.730 -12.590 14.221 1.00 67.88 99 SER A C 1
ATOM 815 O O . SER A 1 99 ? -1.863 -13.792 14.414 1.00 67.88 99 SER A O 1
ATOM 817 N N . ALA A 1 100 ? -0.917 -12.156 13.252 1.00 58.22 100 ALA A N 1
ATOM 818 C CA . ALA A 1 100 ? -0.232 -13.054 12.314 1.00 58.22 100 ALA A CA 1
ATOM 819 C C . ALA A 1 100 ? 0.751 -14.057 12.967 1.00 58.22 100 ALA A C 1
ATOM 821 O O . ALA A 1 100 ? 1.280 -14.913 12.263 1.00 58.22 100 ALA A O 1
ATOM 822 N N . ARG A 1 101 ? 1.035 -13.947 14.274 1.00 56.69 101 ARG A N 1
ATOM 823 C CA . ARG A 1 101 ? 2.059 -14.752 14.962 1.00 56.69 101 ARG A CA 1
ATOM 824 C C . ARG A 1 101 ? 1.532 -15.788 15.962 1.00 56.69 101 ARG A C 1
ATOM 826 O O . ARG A 1 101 ? 2.295 -16.686 16.306 1.00 56.69 101 ARG A O 1
ATOM 833 N N . ASN A 1 102 ? 0.278 -15.717 16.415 1.00 58.12 102 ASN A N 1
ATOM 834 C CA . ASN A 1 102 ? -0.192 -16.566 17.516 1.00 58.12 102 ASN A CA 1
ATOM 835 C C . ASN A 1 102 ? -1.209 -17.607 17.038 1.00 58.12 102 ASN A C 1
ATOM 837 O O . ASN A 1 102 ? -2.270 -17.266 16.528 1.00 58.12 102 ASN A O 1
ATOM 841 N N . ARG A 1 103 ? -0.906 -18.893 17.262 1.00 57.56 103 ARG A N 1
ATOM 842 C CA . ARG A 1 103 ? -1.773 -20.035 16.898 1.00 57.56 103 ARG A CA 1
ATOM 843 C C . ARG A 1 103 ? -3.097 -20.103 17.675 1.00 57.56 103 ARG A C 1
ATOM 845 O O . ARG A 1 103 ? -3.938 -20.925 17.340 1.00 57.56 103 ARG A O 1
ATOM 852 N N . THR A 1 104 ? -3.257 -19.294 18.719 1.00 57.00 104 THR A N 1
ATOM 853 C CA . THR A 1 104 ? -4.420 -19.297 19.621 1.00 57.00 104 THR A CA 1
ATOM 854 C C . THR A 1 104 ? -5.420 -18.176 19.335 1.00 57.00 104 THR A C 1
ATOM 856 O O . THR A 1 104 ? -6.400 -18.055 20.063 1.00 57.00 104 THR A O 1
ATOM 859 N N . ASP A 1 105 ? -5.162 -17.323 18.342 1.00 64.12 105 ASP A N 1
ATOM 860 C CA . ASP A 1 105 ? -6.038 -16.192 18.024 1.00 64.12 105 ASP A CA 1
ATOM 861 C C . ASP A 1 105 ? -7.177 -16.634 17.080 1.00 64.12 105 ASP A C 1
ATOM 863 O O . ASP A 1 105 ? -7.001 -17.526 16.244 1.00 64.12 105 ASP A O 1
ATOM 867 N N . HIS A 1 106 ? -8.351 -16.005 17.208 1.00 70.00 106 HIS A N 1
ATOM 868 C CA . HIS A 1 106 ? -9.446 -16.171 16.247 1.00 70.00 106 HIS A CA 1
ATOM 869 C C . HIS A 1 106 ? -9.003 -15.713 14.843 1.00 70.00 106 HIS A C 1
ATOM 871 O O . HIS A 1 106 ? -8.082 -14.894 14.725 1.00 70.00 106 HIS A O 1
ATOM 877 N N . PRO A 1 107 ? -9.664 -16.193 13.769 1.00 80.56 107 PRO A N 1
ATOM 878 C CA . PRO A 1 107 ? -9.447 -15.664 12.426 1.00 80.56 107 PRO A CA 1
ATOM 879 C C . PRO A 1 107 ? -9.536 -14.131 12.395 1.00 80.56 107 PRO A C 1
ATOM 881 O O . PRO A 1 107 ? -10.322 -13.519 13.124 1.00 80.56 107 PRO A O 1
ATOM 884 N N . LYS A 1 108 ? -8.700 -13.501 11.563 1.00 79.25 108 LYS A N 1
ATOM 885 C CA . LYS A 1 108 ? -8.517 -12.040 11.515 1.00 79.25 108 LYS A CA 1
ATOM 886 C C . LYS A 1 108 ? -9.825 -11.286 11.287 1.00 79.25 108 LYS A C 1
ATOM 888 O O . LYS A 1 108 ? -10.009 -10.197 11.822 1.00 79.25 108 LYS A O 1
ATOM 893 N N . GLU A 1 109 ? -10.712 -11.899 10.523 1.00 80.88 109 GLU A N 1
ATOM 894 C CA . GLU A 1 109 ? -12.007 -11.387 10.102 1.00 80.88 109 GLU A CA 1
ATOM 895 C C . GLU A 1 109 ? -12.917 -11.107 11.310 1.00 80.88 109 GLU A C 1
ATOM 897 O O . GLU A 1 109 ? -13.627 -10.103 11.336 1.00 80.88 109 GLU A O 1
ATOM 902 N N . HIS A 1 110 ? -12.816 -11.906 12.377 1.00 88.12 110 HIS A N 1
ATOM 903 C CA . HIS A 1 110 ? -13.622 -11.705 13.583 1.00 88.12 110 HIS A CA 1
ATOM 904 C C . HIS A 1 110 ? -13.292 -10.402 14.318 1.00 88.12 110 HIS A C 1
ATOM 906 O O . HIS A 1 110 ? -14.164 -9.795 14.939 1.00 88.12 110 HIS A O 1
ATOM 912 N N . TYR A 1 111 ? -12.045 -9.932 14.237 1.00 92.31 111 TYR A N 1
ATOM 913 C CA . TYR A 1 111 ? -11.678 -8.651 14.835 1.00 92.31 111 TYR A CA 1
ATOM 914 C C . TYR A 1 111 ? -12.337 -7.479 14.113 1.00 92.31 111 TYR A C 1
ATOM 916 O O . TYR A 1 111 ? -12.697 -6.503 14.767 1.00 92.31 111 TYR A O 1
ATOM 924 N N . ALA A 1 112 ? -12.517 -7.574 12.793 1.00 93.38 112 ALA A N 1
ATOM 925 C CA . ALA A 1 112 ? -13.221 -6.552 12.031 1.00 93.38 112 ALA A CA 1
ATOM 926 C C . ALA A 1 112 ? -14.708 -6.507 12.422 1.00 93.38 112 ALA A C 1
ATOM 928 O O . ALA A 1 112 ? -15.241 -5.421 12.637 1.00 93.38 112 ALA A O 1
ATOM 929 N N . ASP A 1 113 ? -15.342 -7.666 12.636 1.00 94.31 113 ASP A N 1
ATOM 930 C CA . ASP A 1 113 ? -16.727 -7.749 13.118 1.00 94.31 113 ASP A CA 1
ATOM 931 C C . ASP A 1 113 ? -16.905 -7.118 14.506 1.00 94.31 113 ASP A C 1
ATOM 933 O O . ASP A 1 113 ? -17.836 -6.336 14.721 1.00 94.31 113 ASP A O 1
ATOM 937 N N . VAL A 1 114 ? -16.009 -7.442 15.448 1.00 95.88 114 VAL A N 1
ATOM 938 C CA . VAL A 1 114 ? -16.002 -6.834 16.787 1.00 95.88 114 VAL A CA 1
ATOM 939 C C . VAL A 1 114 ? -15.759 -5.333 16.689 1.00 95.88 114 VAL A C 1
ATOM 941 O O . VAL A 1 114 ? -16.461 -4.564 17.337 1.00 95.88 114 VAL A O 1
ATOM 944 N N . LEU A 1 115 ? -14.796 -4.894 15.876 1.00 96.50 115 LEU A N 1
ATOM 945 C CA . LEU A 1 115 ? -14.488 -3.477 15.714 1.00 96.50 115 LEU A CA 1
ATOM 946 C C . LEU A 1 115 ? -15.689 -2.702 15.165 1.00 96.50 115 LEU A C 1
ATOM 948 O O . LEU A 1 115 ? -16.040 -1.664 15.720 1.00 96.50 115 LEU A O 1
ATOM 952 N N . CYS A 1 116 ? -16.336 -3.209 14.112 1.00 96.06 116 CYS A N 1
ATOM 953 C CA . CYS A 1 116 ? -17.511 -2.575 13.518 1.00 96.06 116 CYS A CA 1
ATOM 954 C C . CYS A 1 116 ? -18.665 -2.499 14.519 1.00 96.06 116 CYS A C 1
ATOM 956 O O . CYS A 1 116 ? -19.309 -1.456 14.639 1.00 96.06 116 CYS A O 1
ATOM 958 N N . PHE A 1 117 ? -18.883 -3.571 15.291 1.00 96.44 117 PHE A N 1
ATOM 959 C CA . PHE A 1 117 ? -19.836 -3.548 16.394 1.00 96.44 117 PHE A CA 1
ATOM 960 C C . PHE A 1 117 ? -19.484 -2.451 17.404 1.00 96.44 117 PHE A C 1
ATOM 962 O O . PHE A 1 117 ? -20.314 -1.585 17.658 1.00 96.44 117 PHE A O 1
ATOM 969 N N . LEU A 1 118 ? -18.258 -2.419 17.926 1.00 97.00 118 LEU A N 1
ATOM 970 C CA . LEU A 1 118 ? -17.856 -1.432 18.929 1.00 97.00 118 LEU A CA 1
ATOM 971 C C . LEU A 1 118 ? -17.955 0.007 18.413 1.00 97.00 118 LEU A C 1
ATOM 973 O O . LEU A 1 118 ? -18.438 0.865 19.143 1.00 97.00 118 LEU A O 1
ATOM 977 N N . LEU A 1 119 ? -17.570 0.273 17.161 1.00 96.44 119 LEU A N 1
ATOM 978 C CA . LEU A 1 119 ? -17.728 1.590 16.537 1.00 96.44 119 LEU A CA 1
ATOM 979 C C . LEU A 1 119 ? -19.206 1.991 16.419 1.00 96.44 119 LEU A C 1
ATOM 981 O O . LEU A 1 119 ? -19.530 3.150 16.656 1.00 96.44 119 LEU A O 1
ATOM 985 N N . SER A 1 120 ? -20.113 1.049 16.130 1.00 96.06 120 SER A N 1
ATOM 986 C CA . SER A 1 120 ? -21.561 1.324 16.066 1.00 96.06 120 SER A CA 1
ATOM 987 C C . SER A 1 120 ? -22.181 1.724 17.410 1.00 96.06 120 SER A C 1
ATOM 989 O O . SER A 1 120 ? -23.243 2.337 17.431 1.00 96.06 120 SER A O 1
ATOM 991 N N . GLN A 1 121 ? -21.531 1.383 18.527 1.00 96.56 121 GLN A N 1
ATOM 992 C CA . GLN A 1 121 ? -21.993 1.721 19.879 1.00 96.56 121 GLN A CA 1
ATOM 993 C C . GLN A 1 121 ? -21.495 3.093 20.353 1.00 96.56 121 GLN A C 1
ATOM 995 O O . GLN A 1 121 ? -21.753 3.471 21.494 1.00 96.56 121 GLN A O 1
ATOM 1000 N N . LYS A 1 122 ? -20.747 3.811 19.509 1.00 93.69 122 LYS A N 1
ATOM 1001 C CA . LYS A 1 122 ? -20.097 5.081 19.832 1.00 93.69 122 LYS A CA 1
ATOM 1002 C C . LYS A 1 122 ? -20.785 6.247 19.149 1.00 93.69 122 LYS A C 1
ATOM 1004 O O . LYS A 1 122 ? -21.203 6.130 17.998 1.00 93.69 122 LYS A O 1
ATOM 1009 N N . ASP A 1 123 ? -20.822 7.375 19.844 1.00 95.06 123 ASP A N 1
ATOM 1010 C CA . ASP A 1 123 ? -21.090 8.662 19.213 1.00 95.06 123 ASP A CA 1
ATOM 1011 C C . ASP A 1 123 ? -19.908 9.116 18.330 1.00 95.06 123 ASP A C 1
ATOM 1013 O O . ASP A 1 123 ? -18.848 8.483 18.257 1.00 95.06 123 ASP A O 1
ATOM 1017 N N . GLU A 1 124 ? -20.111 10.222 17.622 1.00 94.56 124 GLU A N 1
ATOM 1018 C CA . GLU A 1 124 ? -19.151 10.769 16.665 1.00 94.56 124 GLU A CA 1
ATOM 1019 C C . GLU A 1 124 ? -17.853 11.271 17.321 1.00 94.56 124 GLU A C 1
ATOM 1021 O O . GLU A 1 124 ? -16.772 11.119 16.741 1.00 94.56 124 GLU A O 1
ATOM 1026 N N . GLU A 1 125 ? -17.922 11.810 18.541 1.00 94.81 125 GLU A N 1
ATOM 1027 C CA . GLU A 1 125 ? -16.754 12.303 19.278 1.00 94.81 125 GLU A CA 1
ATOM 1028 C C . GLU A 1 125 ? -15.849 11.135 19.683 1.00 94.81 125 GLU A C 1
ATOM 1030 O O . GLU A 1 125 ? -14.647 11.131 19.395 1.00 94.81 125 GLU A O 1
ATOM 1035 N N . GLN A 1 126 ? -16.442 10.077 20.235 1.00 94.94 126 GLN A N 1
ATOM 1036 C CA . GLN A 1 126 ? -15.737 8.857 20.604 1.00 94.94 126 GLN A CA 1
ATOM 1037 C C . GLN A 1 126 ? -15.165 8.110 19.393 1.00 94.94 126 GLN A C 1
ATOM 1039 O O . GLN A 1 126 ? -14.078 7.532 19.482 1.00 94.94 126 GLN A O 1
ATOM 1044 N N . GLN A 1 127 ? -15.880 8.072 18.261 1.00 96.12 127 GLN A N 1
ATOM 1045 C CA . GLN A 1 127 ? -15.337 7.504 17.019 1.00 96.12 127 GLN A CA 1
ATOM 1046 C C . GLN A 1 127 ? -14.117 8.299 16.550 1.00 96.12 127 GLN A C 1
ATOM 1048 O O . GLN A 1 127 ? -13.078 7.712 16.242 1.00 96.12 127 GLN A O 1
ATOM 1053 N N . THR A 1 128 ? -14.219 9.628 16.566 1.00 95.50 128 THR A N 1
ATOM 1054 C CA . THR A 1 128 ? -13.129 10.532 16.189 1.00 95.50 128 THR A CA 1
ATOM 1055 C C . THR A 1 128 ? -11.903 10.339 17.082 1.00 95.50 128 THR A C 1
ATOM 1057 O O . THR A 1 128 ? -10.778 10.294 16.582 1.00 95.50 128 THR A O 1
ATOM 1060 N N . GLU A 1 129 ? -12.090 10.168 18.392 1.00 95.88 129 GLU A N 1
ATOM 1061 C CA . GLU A 1 129 ? -10.998 9.871 19.323 1.00 95.88 129 GLU A CA 1
ATOM 1062 C C . GLU A 1 129 ? -10.286 8.556 18.964 1.00 95.88 129 GLU A C 1
ATOM 1064 O O . GLU A 1 129 ? -9.055 8.497 18.887 1.00 95.88 129 GLU A O 1
ATOM 1069 N N . VAL A 1 130 ? -11.049 7.496 18.681 1.00 95.94 130 VAL A N 1
ATOM 1070 C CA . VAL A 1 130 ? -10.486 6.207 18.257 1.00 95.94 130 VAL A CA 1
ATOM 1071 C C . VAL A 1 130 ? -9.717 6.349 16.939 1.00 95.94 130 VAL A C 1
ATOM 1073 O O . VAL A 1 130 ? -8.619 5.801 16.814 1.00 95.94 130 VAL A O 1
ATOM 1076 N N . PHE A 1 131 ? -10.258 7.093 15.972 1.00 96.50 131 PHE A N 1
ATOM 1077 C CA . PHE A 1 131 ? -9.616 7.329 14.679 1.00 96.50 131 PHE A CA 1
ATOM 1078 C C . PHE A 1 131 ? -8.298 8.091 14.819 1.00 96.50 131 PHE A C 1
ATOM 1080 O O . PHE A 1 131 ? -7.322 7.704 14.183 1.00 96.50 131 PHE A O 1
ATOM 1087 N N . LYS A 1 132 ? -8.230 9.098 15.695 1.00 96.44 132 LYS A N 1
ATOM 1088 C CA . LYS A 1 132 ? -6.996 9.846 15.990 1.00 96.44 132 LYS A CA 1
ATOM 1089 C C . LYS A 1 132 ? -5.934 8.979 16.662 1.00 96.44 132 LYS A C 1
ATOM 1091 O O . LYS A 1 132 ? -4.759 9.057 16.317 1.00 96.44 132 LYS A O 1
ATOM 1096 N N . ASN A 1 133 ? -6.343 8.130 17.602 1.00 96.06 133 ASN A N 1
ATOM 1097 C CA . ASN A 1 133 ? -5.413 7.312 18.380 1.00 96.06 133 ASN A CA 1
ATOM 1098 C C . ASN A 1 133 ? -4.916 6.069 17.620 1.00 96.06 133 ASN A C 1
ATOM 1100 O O . ASN A 1 133 ? -3.810 5.581 17.871 1.00 96.06 133 ASN A O 1
ATOM 1104 N N . TYR A 1 134 ? -5.716 5.534 16.692 1.00 96.38 134 TYR A N 1
ATOM 1105 C CA . TYR A 1 134 ? -5.439 4.261 16.019 1.00 96.38 134 TYR A CA 1
ATOM 1106 C C . TYR A 1 134 ? -5.712 4.275 14.501 1.00 96.38 134 TYR A C 1
ATOM 1108 O O . TYR A 1 134 ? -6.224 3.275 13.986 1.00 96.38 134 TYR A O 1
ATOM 1116 N N . PRO A 1 135 ? -5.318 5.319 13.747 1.00 96.75 135 PRO A N 1
ATOM 1117 C CA . PRO A 1 135 ? -5.829 5.579 12.399 1.00 96.75 135 PRO A CA 1
ATOM 1118 C C . PRO A 1 135 ? -5.605 4.402 11.446 1.00 96.75 135 PRO A C 1
ATOM 1120 O O . PRO A 1 135 ? -6.548 3.775 10.963 1.00 96.75 135 PRO A O 1
ATOM 1123 N N . TYR A 1 136 ? -4.346 3.998 11.278 1.00 97.00 136 TYR A N 1
ATOM 1124 C CA . TYR A 1 136 ? -3.994 2.848 10.447 1.00 97.00 136 TYR A CA 1
ATOM 1125 C C . TYR A 1 136 ? -4.631 1.534 10.908 1.00 97.00 136 TYR A C 1
ATOM 1127 O O . TYR A 1 136 ? -5.026 0.699 10.101 1.00 97.00 136 TYR A O 1
ATOM 1135 N N . LYS A 1 137 ? -4.716 1.315 12.222 1.00 96.06 137 LYS A N 1
ATOM 1136 C CA . LYS A 1 137 ? -5.105 0.017 12.785 1.00 96.06 137 LYS A CA 1
ATOM 1137 C C . LYS A 1 137 ? -6.603 -0.203 12.582 1.00 96.06 137 LYS A C 1
ATOM 1139 O O . LYS A 1 137 ? -7.013 -1.301 12.220 1.00 96.06 137 LYS A O 1
ATOM 1144 N N . VAL A 1 138 ? -7.389 0.854 12.768 1.00 96.94 138 VAL A N 1
ATOM 1145 C CA . VAL A 1 138 ? -8.830 0.862 12.515 1.00 96.94 138 VAL A CA 1
ATOM 1146 C C . VAL A 1 138 ? -9.098 0.684 11.028 1.00 96.94 138 VAL A C 1
ATOM 1148 O O . VAL A 1 138 ? -9.756 -0.280 10.647 1.00 96.94 138 VAL A O 1
ATOM 1151 N N . LEU A 1 139 ? -8.525 1.544 10.179 1.00 97.62 139 LEU A N 1
ATOM 1152 C CA . LEU A 1 139 ? -8.817 1.520 8.747 1.00 97.62 139 LEU A CA 1
ATOM 1153 C C . LEU A 1 139 ? -8.370 0.203 8.080 1.00 97.62 139 LEU A C 1
ATOM 1155 O O . LEU A 1 139 ? -9.055 -0.313 7.201 1.00 97.62 139 LEU A O 1
ATOM 1159 N N . LYS A 1 140 ? -7.294 -0.431 8.571 1.00 96.12 140 LYS A N 1
ATOM 1160 C CA . LYS A 1 140 ? -6.857 -1.761 8.106 1.00 96.12 140 LYS A CA 1
ATOM 1161 C C . LYS A 1 140 ? -7.894 -2.859 8.313 1.00 96.12 140 LYS A C 1
ATOM 1163 O O . LYS A 1 140 ? -7.933 -3.783 7.506 1.00 96.12 140 LYS A O 1
ATOM 1168 N N . CYS A 1 141 ? -8.719 -2.782 9.354 1.00 95.19 141 CYS A N 1
ATOM 1169 C CA . CYS A 1 141 ? -9.760 -3.784 9.592 1.00 95.19 141 CYS A CA 1
ATOM 1170 C C . CYS A 1 141 ? -10.840 -3.745 8.503 1.00 95.19 141 CYS A C 1
ATOM 1172 O O . CYS A 1 141 ? -11.421 -4.775 8.182 1.00 95.19 141 CYS A O 1
ATOM 1174 N N . PHE A 1 142 ? -11.049 -2.590 7.870 1.00 96.12 142 PHE A N 1
ATOM 1175 C CA . PHE A 1 142 ? -11.982 -2.455 6.755 1.00 96.12 142 PHE A CA 1
ATOM 1176 C C . PHE A 1 142 ? -11.430 -3.003 5.432 1.00 96.12 142 PHE A C 1
ATOM 1178 O O . PHE A 1 142 ? -12.159 -3.029 4.456 1.00 96.12 142 PHE A O 1
ATOM 1185 N N . LEU A 1 143 ? -10.180 -3.482 5.366 1.00 95.06 143 LEU A N 1
ATOM 1186 C CA . LEU A 1 143 ? -9.687 -4.254 4.211 1.00 95.06 143 LEU A CA 1
ATOM 1187 C C . LEU A 1 143 ? -10.004 -5.753 4.306 1.00 95.06 143 LEU A C 1
ATOM 1189 O O . LEU A 1 143 ? -9.748 -6.493 3.347 1.00 95.06 143 LEU A O 1
ATOM 1193 N N . ASP A 1 144 ? -10.525 -6.200 5.451 1.00 91.44 144 ASP A N 1
ATOM 1194 C CA . ASP A 1 144 ? -10.934 -7.580 5.674 1.00 91.44 144 ASP A CA 1
ATOM 1195 C C . ASP A 1 144 ? -12.378 -7.803 5.224 1.00 91.44 144 ASP A C 1
ATOM 1197 O O . ASP A 1 144 ? -13.227 -6.910 5.287 1.00 91.44 144 ASP A O 1
ATOM 1201 N N . ARG A 1 145 ? -12.672 -9.031 4.798 1.00 90.56 145 ARG A N 1
ATOM 1202 C CA . ARG A 1 145 ? -14.026 -9.440 4.430 1.00 90.56 145 ARG A CA 1
ATOM 1203 C C . ARG A 1 145 ? -14.950 -9.438 5.655 1.00 90.56 145 ARG A C 1
ATOM 1205 O O . ARG A 1 145 ? -14.519 -9.921 6.700 1.00 90.56 145 ARG A O 1
ATOM 1212 N N . PRO A 1 146 ? -16.223 -9.002 5.531 1.00 93.69 146 PRO A N 1
ATOM 1213 C CA . PRO A 1 146 ? -16.906 -8.412 4.361 1.00 93.69 146 PRO A CA 1
ATOM 1214 C C . PRO A 1 146 ? -16.900 -6.870 4.327 1.00 93.69 146 PRO A C 1
ATOM 1216 O O . PRO A 1 146 ? -17.760 -6.255 3.695 1.00 93.69 146 PRO A O 1
ATOM 1219 N N . TRP A 1 147 ? -15.986 -6.227 5.048 1.00 95.00 147 TRP A N 1
ATOM 1220 C CA . TRP A 1 147 ? -16.072 -4.807 5.379 1.00 95.00 147 TRP A CA 1
ATOM 1221 C C . TRP A 1 147 ? -15.453 -3.869 4.330 1.00 95.00 147 TRP A C 1
ATOM 1223 O O . TRP A 1 147 ? -15.511 -2.653 4.506 1.00 95.00 147 TRP A O 1
ATOM 1233 N N . GLN A 1 148 ? -14.937 -4.396 3.213 1.00 95.81 148 GLN A N 1
ATOM 1234 C CA . GLN A 1 148 ? -14.254 -3.617 2.168 1.00 95.81 148 GLN A CA 1
ATOM 1235 C C . GLN A 1 148 ? -15.101 -2.491 1.574 1.00 95.81 148 GLN A C 1
ATOM 1237 O O . GLN A 1 148 ? -14.575 -1.414 1.305 1.00 95.81 148 GLN A O 1
ATOM 1242 N N . ASN A 1 149 ? -16.416 -2.690 1.452 1.00 96.12 149 ASN A N 1
ATOM 1243 C CA . ASN A 1 149 ? -17.338 -1.659 0.959 1.00 96.12 149 ASN A CA 1
ATOM 1244 C C . ASN A 1 149 ? -17.359 -0.396 1.838 1.00 96.12 149 ASN A C 1
ATOM 1246 O O . ASN A 1 149 ? -17.716 0.680 1.366 1.00 96.12 149 ASN A O 1
ATOM 1250 N N . PHE A 1 150 ? -16.987 -0.512 3.114 1.00 96.62 150 PHE A N 1
ATOM 1251 C CA . PHE A 1 150 ? -16.947 0.613 4.045 1.00 96.62 150 PHE A CA 1
ATOM 1252 C C . PHE A 1 150 ? -15.574 1.287 4.095 1.00 96.62 150 PHE A C 1
ATOM 1254 O O . PHE A 1 150 ? -15.470 2.387 4.630 1.00 96.62 150 PHE A O 1
ATOM 1261 N N . PHE A 1 151 ? -14.533 0.685 3.505 1.00 97.88 151 PHE A N 1
ATOM 1262 C CA . PHE A 1 151 ? -13.163 1.186 3.593 1.00 97.88 151 PHE A CA 1
ATOM 1263 C C . PHE A 1 151 ? -13.049 2.651 3.163 1.00 97.88 151 PHE A C 1
ATOM 1265 O O . PHE A 1 151 ? -12.540 3.468 3.926 1.00 97.88 151 PHE A O 1
ATOM 1272 N N . MET A 1 152 ? -13.567 3.011 1.984 1.00 98.19 152 MET A N 1
ATOM 1273 C CA . MET A 1 152 ? -13.469 4.388 1.484 1.00 98.19 152 MET A CA 1
ATOM 1274 C C . MET A 1 152 ? -14.340 5.366 2.270 1.00 98.19 152 MET A C 1
ATOM 1276 O O . MET A 1 152 ? -13.905 6.480 2.561 1.00 98.19 152 MET A O 1
ATOM 1280 N N . GLN A 1 153 ? -15.533 4.941 2.696 1.00 97.50 153 GLN A N 1
ATOM 1281 C CA . GLN A 1 153 ? -16.384 5.758 3.562 1.00 97.50 153 GLN A CA 1
ATOM 1282 C C . GLN A 1 153 ? -15.670 6.097 4.876 1.00 97.50 153 GLN A C 1
ATOM 1284 O O . GLN A 1 153 ? -15.734 7.236 5.340 1.00 97.50 153 GLN A O 1
ATOM 1289 N N . THR A 1 154 ? -14.983 5.121 5.468 1.00 97.31 154 THR A N 1
ATOM 1290 C CA . THR A 1 154 ? -14.213 5.309 6.695 1.00 97.31 154 THR A CA 1
ATOM 1291 C C . THR A 1 154 ? -12.948 6.130 6.441 1.00 97.31 154 THR A C 1
ATOM 1293 O O . THR A 1 154 ? -12.694 7.069 7.190 1.00 97.31 154 THR A O 1
ATOM 1296 N N . ALA A 1 155 ? -12.198 5.862 5.366 1.00 98.00 155 ALA A N 1
ATOM 1297 C CA . ALA A 1 155 ? -11.006 6.629 4.989 1.00 98.00 155 ALA A CA 1
ATOM 1298 C C . ALA A 1 155 ? -11.310 8.127 4.832 1.00 98.00 155 ALA A C 1
ATOM 1300 O O . ALA A 1 155 ? -10.576 8.962 5.358 1.00 98.00 155 ALA A O 1
ATOM 1301 N N . ASN A 1 156 ? -12.449 8.463 4.219 1.00 97.50 156 ASN A N 1
ATOM 1302 C CA . ASN A 1 156 ? -12.889 9.846 4.028 1.00 97.50 156 ASN A CA 1
ATOM 1303 C C . ASN A 1 156 ? -13.148 10.613 5.327 1.00 97.50 156 ASN A C 1
ATOM 1305 O O . ASN A 1 156 ? -13.058 11.837 5.338 1.00 97.50 156 ASN A O 1
ATOM 1309 N N . ARG A 1 157 ? -13.420 9.913 6.431 1.00 96.56 157 ARG A N 1
ATOM 1310 C CA . ARG A 1 157 ? -13.546 10.514 7.769 1.00 96.56 157 ARG A CA 1
ATOM 1311 C C . ARG A 1 157 ? -12.211 10.616 8.505 1.00 96.56 157 ARG A C 1
ATOM 1313 O O . ARG A 1 157 ? -12.152 11.196 9.582 1.00 96.56 157 ARG A O 1
ATOM 1320 N N . MET A 1 158 ? -11.157 10.003 7.969 1.00 97.50 158 MET A N 1
ATOM 1321 C CA . MET A 1 158 ? -9.893 9.777 8.668 1.00 97.50 158 MET A CA 1
ATOM 1322 C C . MET A 1 158 ? -8.693 10.456 8.007 1.00 97.50 158 MET A C 1
ATOM 1324 O O . MET A 1 158 ? -7.593 10.328 8.540 1.00 97.50 158 MET A O 1
ATOM 1328 N N . TRP A 1 159 ? -8.859 11.188 6.900 1.00 97.56 159 TRP A N 1
ATOM 1329 C CA . TRP A 1 159 ? -7.736 11.824 6.196 1.00 97.56 159 TRP A CA 1
ATOM 1330 C C . TRP A 1 159 ? -6.866 12.706 7.097 1.00 97.56 159 TRP A C 1
ATOM 1332 O O . TRP A 1 159 ? -5.643 12.595 7.040 1.00 97.56 159 TRP A O 1
ATOM 1342 N N . ASP A 1 160 ? -7.479 13.481 7.995 1.00 97.12 160 ASP A N 1
ATOM 1343 C CA . ASP A 1 160 ? -6.765 14.345 8.949 1.00 97.12 160 ASP A CA 1
ATOM 1344 C C . ASP A 1 160 ? -5.996 13.564 10.028 1.00 97.12 160 ASP A C 1
ATOM 1346 O O . ASP A 1 160 ? -5.114 14.103 10.693 1.00 97.12 160 ASP A O 1
ATOM 1350 N N . CYS A 1 161 ? -6.336 12.288 10.222 1.00 96.81 161 CYS A N 1
ATOM 1351 C CA . CYS A 1 161 ? -5.700 11.400 11.196 1.00 96.81 161 CYS A CA 1
ATOM 1352 C C . CYS A 1 161 ? -4.646 10.488 10.554 1.00 96.81 161 CYS A C 1
ATOM 1354 O O . CYS A 1 161 ? -3.816 9.917 11.260 1.00 96.81 161 CYS A O 1
ATOM 1356 N N . LEU A 1 162 ? -4.699 10.296 9.234 1.00 97.56 162 LEU A N 1
ATOM 1357 C CA . LEU A 1 162 ? -3.785 9.426 8.505 1.00 97.56 162 LEU A CA 1
ATOM 1358 C C . LEU A 1 162 ? -2.477 10.154 8.217 1.00 97.56 162 LEU A C 1
ATOM 1360 O O . LEU A 1 162 ? -2.471 11.302 7.783 1.00 97.56 162 LEU A O 1
ATOM 1364 N N . SER A 1 163 ? -1.355 9.464 8.394 1.00 97.25 163 SER A N 1
ATOM 1365 C CA . SER A 1 163 ? -0.059 9.942 7.914 1.00 97.25 163 SER A CA 1
ATOM 1366 C C . SER A 1 163 ? 0.191 9.518 6.461 1.00 97.25 163 SER A C 1
ATOM 1368 O O . SER A 1 163 ? -0.450 8.602 5.932 1.00 97.25 163 SER A O 1
ATOM 1370 N N . GLY A 1 164 ? 1.163 10.155 5.799 1.00 96.62 164 GLY A N 1
ATOM 1371 C CA . GLY A 1 164 ? 1.644 9.690 4.494 1.00 96.62 164 GLY A CA 1
ATOM 1372 C C . GLY A 1 164 ? 2.170 8.247 4.547 1.00 96.62 164 GLY A C 1
ATOM 1373 O O . GLY A 1 164 ? 1.947 7.477 3.611 1.00 96.62 164 GLY A O 1
ATOM 1374 N N . GLU A 1 165 ? 2.792 7.857 5.666 1.00 96.31 165 GLU A N 1
ATOM 1375 C CA . GLU A 1 165 ? 3.257 6.486 5.909 1.00 96.31 165 GLU A CA 1
ATOM 1376 C C . GLU A 1 165 ? 2.092 5.497 5.920 1.00 96.31 165 GLU A C 1
ATOM 1378 O O . GLU A 1 165 ? 2.145 4.477 5.230 1.00 96.31 165 GLU A O 1
ATOM 1383 N N . ASP A 1 166 ? 1.005 5.824 6.620 1.00 97.00 166 ASP A N 1
ATOM 1384 C CA . ASP A 1 166 ? -0.189 4.980 6.657 1.00 97.00 166 ASP A CA 1
ATOM 1385 C C . ASP A 1 166 ? -0.776 4.789 5.253 1.00 97.00 166 ASP A C 1
ATOM 1387 O O . ASP A 1 166 ? -1.114 3.667 4.872 1.00 97.00 166 ASP A O 1
ATOM 1391 N N . CYS A 1 167 ? -0.829 5.855 4.448 1.00 97.31 167 CYS A N 1
ATOM 1392 C CA . CYS A 1 167 ? -1.292 5.778 3.060 1.00 97.31 167 CYS A CA 1
ATOM 1393 C C . CYS A 1 167 ? -0.405 4.859 2.212 1.00 97.31 167 CYS A C 1
ATOM 1395 O O . CYS A 1 167 ? -0.918 3.991 1.502 1.00 97.31 167 CYS A O 1
ATOM 1397 N N . ASN A 1 168 ? 0.922 4.986 2.327 1.00 96.69 168 ASN A N 1
ATOM 1398 C CA . ASN A 1 168 ? 1.865 4.090 1.654 1.00 96.69 168 ASN A CA 1
ATOM 1399 C C . ASN A 1 168 ? 1.637 2.629 2.072 1.00 96.69 168 ASN A C 1
ATOM 1401 O O . ASN A 1 168 ? 1.608 1.728 1.231 1.00 96.69 168 ASN A O 1
ATOM 1405 N N . LEU A 1 169 ? 1.435 2.376 3.368 1.00 95.69 169 LEU A N 1
ATOM 1406 C CA . LEU A 1 169 ? 1.145 1.038 3.874 1.00 95.69 169 LEU A CA 1
ATOM 1407 C C . LEU A 1 169 ? -0.162 0.483 3.293 1.00 95.69 169 LEU A C 1
ATOM 1409 O O . LEU A 1 169 ? -0.166 -0.669 2.866 1.00 95.69 169 LEU A O 1
ATOM 1413 N N . PHE A 1 170 ? -1.239 1.267 3.211 1.00 97.81 170 PHE A N 1
ATOM 1414 C CA . PHE A 1 170 ? -2.506 0.804 2.630 1.00 97.81 170 PHE A CA 1
ATOM 1415 C C . PHE A 1 170 ? -2.394 0.435 1.155 1.00 97.81 170 PHE A C 1
ATOM 1417 O O . PHE A 1 170 ? -2.809 -0.656 0.768 1.00 97.81 170 PHE A O 1
ATOM 1424 N N . LEU A 1 171 ? -1.756 1.283 0.352 1.00 98.06 171 LEU A N 1
ATOM 1425 C CA . LEU A 1 171 ? -1.514 1.011 -1.066 1.00 98.06 171 LEU A CA 1
ATOM 1426 C C . LEU A 1 171 ? -0.692 -0.277 -1.252 1.00 98.06 171 LEU A C 1
ATOM 1428 O O . LEU A 1 171 ? -0.989 -1.104 -2.116 1.00 98.06 171 LEU A O 1
ATOM 1432 N N . ARG A 1 172 ? 0.312 -0.505 -0.392 1.00 96.19 172 ARG A N 1
ATOM 1433 C CA . ARG A 1 172 ? 1.110 -1.744 -0.395 1.00 96.19 172 ARG A CA 1
ATOM 1434 C C . ARG A 1 172 ? 0.296 -2.973 0.002 1.00 96.19 172 ARG A C 1
ATOM 1436 O O . ARG A 1 172 ? 0.537 -4.040 -0.558 1.00 96.19 172 ARG A O 1
ATOM 1443 N N . GLU A 1 173 ? -0.612 -2.847 0.965 1.00 96.00 173 GLU A N 1
ATOM 1444 C CA . GLU A 1 173 ? -1.506 -3.931 1.391 1.00 96.00 173 GLU A CA 1
ATOM 1445 C C . GLU A 1 173 ? -2.502 -4.291 0.280 1.00 96.00 173 GLU A C 1
ATOM 1447 O O . GLU A 1 173 ? -2.669 -5.468 -0.026 1.00 96.00 173 GLU A O 1
ATOM 1452 N N . MET A 1 174 ? -3.085 -3.303 -0.404 1.00 98.00 174 MET A N 1
ATOM 1453 C CA . MET A 1 174 ? -3.957 -3.539 -1.563 1.00 98.00 174 MET A CA 1
ATOM 1454 C C . MET A 1 174 ? -3.194 -4.224 -2.706 1.00 98.00 174 MET A C 1
ATOM 1456 O O . MET A 1 174 ? -3.636 -5.252 -3.213 1.00 98.00 174 MET A O 1
ATOM 1460 N N . ALA A 1 175 ? -1.999 -3.735 -3.055 1.00 97.38 175 ALA A N 1
ATOM 1461 C CA . ALA A 1 175 ? -1.158 -4.375 -4.070 1.00 97.38 175 ALA A CA 1
ATOM 1462 C C . ALA A 1 175 ? -0.754 -5.812 -3.680 1.00 97.38 175 ALA A C 1
ATOM 1464 O O . ALA A 1 175 ? -0.699 -6.696 -4.535 1.00 97.38 175 ALA A O 1
ATOM 1465 N N . ASN A 1 176 ? -0.504 -6.071 -2.390 1.00 95.50 176 ASN A N 1
ATOM 1466 C CA . ASN A 1 176 ? -0.257 -7.422 -1.880 1.00 95.50 176 ASN A CA 1
ATOM 1467 C C . ASN A 1 176 ? -1.464 -8.336 -2.056 1.00 95.50 176 ASN A C 1
ATOM 1469 O O . ASN A 1 176 ? -1.298 -9.456 -2.524 1.00 95.50 176 ASN A O 1
ATOM 1473 N N . LYS A 1 177 ? -2.666 -7.860 -1.723 1.00 95.94 177 LYS A N 1
ATOM 1474 C CA . LYS A 1 177 ? -3.902 -8.627 -1.902 1.00 95.94 177 LYS A CA 1
ATOM 1475 C C . LYS A 1 177 ? -4.098 -9.039 -3.364 1.00 95.94 177 LYS A C 1
ATOM 1477 O O . LYS A 1 177 ? -4.407 -10.197 -3.634 1.00 95.94 177 LYS A O 1
ATOM 1482 N N . VAL A 1 178 ? -3.825 -8.136 -4.308 1.00 97.31 178 VAL A N 1
ATOM 1483 C CA . VAL A 1 178 ? -3.857 -8.457 -5.746 1.00 97.31 178 VAL A CA 1
ATOM 1484 C C . VAL A 1 178 ? -2.794 -9.500 -6.098 1.00 97.31 178 VAL A C 1
ATOM 1486 O O . VAL A 1 178 ? -3.100 -10.499 -6.746 1.00 97.31 178 VAL A O 1
ATOM 1489 N N . LYS A 1 179 ? -1.554 -9.310 -5.633 1.00 95.94 179 LYS A N 1
ATOM 1490 C CA . LYS A 1 179 ? -0.436 -10.235 -5.879 1.00 95.94 179 LYS A CA 1
ATOM 1491 C C . LYS A 1 179 ? -0.708 -11.648 -5.354 1.00 95.94 179 LYS A C 1
ATOM 1493 O O . LYS A 1 179 ? -0.377 -12.627 -6.014 1.00 95.94 179 LYS A O 1
ATOM 1498 N N . GLU A 1 180 ? -1.296 -11.747 -4.169 1.00 95.56 180 GLU A N 1
ATOM 1499 C CA . GLU A 1 180 ? -1.677 -13.001 -3.513 1.00 95.56 180 GLU A CA 1
ATOM 1500 C C . GLU A 1 180 ? -2.917 -13.654 -4.155 1.00 95.56 180 GLU A C 1
ATOM 1502 O O . GLU A 1 180 ? -3.274 -14.775 -3.798 1.00 95.56 180 GLU A O 1
ATOM 1507 N N . GLY A 1 181 ? -3.561 -12.989 -5.122 1.00 96.00 181 GLY A N 1
ATOM 1508 C CA . GLY A 1 181 ? -4.689 -13.532 -5.872 1.00 96.00 181 GLY A CA 1
ATOM 1509 C C . GLY A 1 181 ? -6.014 -13.514 -5.110 1.00 96.00 181 GLY A C 1
ATOM 1510 O O . GLY A 1 181 ? -6.892 -14.323 -5.421 1.00 96.00 181 GLY A O 1
ATOM 1511 N N . HIS A 1 182 ? -6.177 -12.622 -4.125 1.00 94.94 182 HIS A N 1
ATOM 1512 C CA . HIS A 1 182 ? -7.459 -12.434 -3.436 1.00 94.94 182 HIS A CA 1
ATOM 1513 C C . HIS A 1 182 ? -8.515 -11.920 -4.428 1.00 94.94 182 HIS A C 1
ATOM 1515 O O . HIS A 1 182 ? -8.251 -11.002 -5.203 1.00 94.94 182 HIS A O 1
ATOM 1521 N N . LYS A 1 183 ? -9.704 -12.536 -4.416 1.00 95.25 183 LYS A N 1
ATOM 1522 C CA . LYS A 1 183 ? -10.830 -12.233 -5.329 1.00 95.25 183 LYS A CA 1
ATOM 1523 C C . LYS A 1 183 ? -12.114 -11.840 -4.599 1.00 95.25 183 LYS A C 1
ATOM 1525 O O . LYS A 1 183 ? -13.172 -11.751 -5.212 1.00 95.25 183 LYS A O 1
ATOM 1530 N N . ASP A 1 184 ? -12.045 -11.682 -3.284 1.00 94.38 184 ASP A N 1
ATOM 1531 C CA . ASP A 1 184 ? -13.171 -11.290 -2.440 1.00 94.38 184 ASP A CA 1
ATOM 1532 C C . ASP A 1 184 ? -13.537 -9.807 -2.587 1.00 94.38 184 ASP A C 1
ATOM 1534 O O . ASP A 1 184 ? -14.645 -9.421 -2.222 1.00 94.38 184 ASP A O 1
ATOM 1538 N N . TYR A 1 185 ? -12.641 -8.997 -3.156 1.00 97.06 185 TYR A N 1
ATOM 1539 C CA . TYR A 1 185 ? -12.882 -7.599 -3.492 1.00 97.06 185 TYR A CA 1
ATOM 1540 C C . TYR A 1 185 ? -12.009 -7.147 -4.673 1.00 97.06 185 TYR A C 1
ATOM 1542 O O . TYR A 1 185 ? -10.945 -7.723 -4.916 1.00 97.06 185 TYR A O 1
ATOM 1550 N N . ASP A 1 186 ? -12.424 -6.099 -5.391 1.00 97.62 186 ASP A N 1
ATOM 1551 C CA . ASP A 1 186 ? -11.591 -5.471 -6.425 1.00 97.62 186 ASP A CA 1
ATOM 1552 C C . ASP A 1 186 ? -10.585 -4.506 -5.780 1.00 97.62 186 ASP A C 1
ATOM 1554 O O . ASP A 1 186 ? -10.799 -3.298 -5.655 1.00 97.62 186 ASP A O 1
ATOM 1558 N N . TYR A 1 187 ? -9.465 -5.068 -5.331 1.00 98.00 187 TYR A N 1
ATOM 1559 C CA . TYR A 1 187 ? -8.398 -4.307 -4.686 1.00 98.00 187 TYR A CA 1
ATOM 1560 C C . TYR A 1 187 ? -7.653 -3.363 -5.643 1.00 98.00 187 TYR A C 1
ATOM 1562 O O . TYR A 1 187 ? -7.027 -2.416 -5.167 1.00 98.00 187 TYR A O 1
ATOM 1570 N N . GLN A 1 188 ? -7.717 -3.577 -6.964 1.00 97.94 188 GLN A N 1
ATOM 1571 C CA . GLN A 1 188 ? -7.106 -2.665 -7.939 1.00 97.94 188 GLN A CA 1
ATOM 1572 C C . GLN A 1 188 ? -7.941 -1.395 -8.093 1.00 97.94 188 GLN A C 1
ATOM 1574 O O . GLN A 1 188 ? -7.385 -0.296 -8.106 1.00 97.94 188 GLN A O 1
ATOM 1579 N N . MET A 1 189 ? -9.266 -1.543 -8.157 1.00 98.00 189 MET A N 1
ATOM 1580 C CA . MET A 1 189 ? -10.198 -0.418 -8.154 1.00 98.00 189 MET A CA 1
ATOM 1581 C C . MET A 1 189 ? -10.165 0.325 -6.814 1.00 98.00 189 MET A C 1
ATOM 1583 O O . MET A 1 189 ? -10.129 1.552 -6.800 1.00 98.00 189 MET A O 1
ATOM 1587 N N . LEU A 1 190 ? -10.090 -0.402 -5.691 1.00 98.44 190 LEU A N 1
ATOM 1588 C CA . LEU A 1 190 ? -9.948 0.215 -4.369 1.00 98.44 190 LEU A CA 1
ATOM 1589 C C . LEU A 1 190 ? -8.669 1.047 -4.250 1.00 98.44 190 LEU A C 1
ATOM 1591 O O . LEU A 1 190 ? -8.693 2.136 -3.685 1.00 98.44 190 LEU A O 1
ATOM 1595 N N . PHE A 1 191 ? -7.556 0.539 -4.788 1.00 98.50 191 PHE A N 1
ATOM 1596 C CA . PHE A 1 191 ? -6.291 1.266 -4.839 1.00 98.50 191 PHE A CA 1
ATOM 1597 C C . PHE A 1 191 ? -6.443 2.586 -5.587 1.00 98.50 191 PHE A C 1
ATOM 1599 O O . PHE A 1 191 ? -6.012 3.627 -5.094 1.00 98.50 191 PHE A O 1
ATOM 1606 N N . GLU A 1 192 ? -7.040 2.540 -6.778 1.00 98.38 192 GLU A N 1
ATOM 1607 C CA . GLU A 1 192 ? -7.256 3.722 -7.604 1.00 98.38 192 GLU A CA 1
ATOM 1608 C C . GLU A 1 192 ? -8.115 4.754 -6.876 1.00 98.38 192 GLU A C 1
ATOM 1610 O O . GLU A 1 192 ? -7.741 5.924 -6.811 1.00 98.38 192 GLU A O 1
ATOM 1615 N N . GLU A 1 193 ? -9.241 4.320 -6.311 1.00 98.44 193 GLU A N 1
ATOM 1616 C CA . GLU A 1 193 ? -10.165 5.186 -5.588 1.00 98.44 193 GLU A CA 1
ATOM 1617 C C . GLU A 1 193 ? -9.486 5.830 -4.371 1.00 98.44 193 GLU A C 1
ATOM 1619 O O . GLU A 1 193 ? -9.543 7.052 -4.196 1.00 98.44 193 GLU A O 1
ATOM 1624 N N . PHE A 1 194 ? -8.776 5.024 -3.574 1.00 98.56 194 PHE A N 1
ATOM 1625 C CA . PHE A 1 194 ? -8.029 5.498 -2.415 1.00 98.56 194 PHE A CA 1
ATOM 1626 C C . PHE A 1 194 ? -6.953 6.504 -2.818 1.00 98.56 194 PHE A C 1
ATOM 1628 O O . PHE A 1 194 ? -6.844 7.566 -2.206 1.00 98.56 194 PHE A O 1
ATOM 1635 N N . TRP A 1 195 ? -6.189 6.224 -3.878 1.00 98.31 195 TRP A N 1
ATOM 1636 C CA . TRP A 1 195 ? -5.186 7.157 -4.382 1.00 98.31 195 TRP A CA 1
ATOM 1637 C C . TRP A 1 195 ? -5.818 8.459 -4.859 1.00 98.31 195 TRP A C 1
ATOM 1639 O O . TRP A 1 195 ? -5.357 9.530 -4.480 1.00 98.31 195 TRP A O 1
ATOM 1649 N N . GLN A 1 196 ? -6.875 8.402 -5.672 1.00 98.12 196 GLN A N 1
ATOM 1650 C CA . GLN A 1 196 ? -7.508 9.600 -6.225 1.00 98.12 196 GLN A CA 1
ATOM 1651 C C . GLN A 1 196 ? -8.015 10.536 -5.124 1.00 98.12 196 GLN A C 1
ATOM 1653 O O . GLN A 1 196 ? -7.781 11.743 -5.220 1.00 98.12 196 GLN A O 1
ATOM 1658 N N . GLN A 1 197 ? -8.625 9.976 -4.075 1.00 98.12 197 GLN A N 1
ATOM 1659 C CA . GLN A 1 197 ? -9.169 10.724 -2.936 1.00 98.12 197 GLN A CA 1
ATOM 1660 C C . GLN A 1 197 ? -8.116 11.101 -1.878 1.00 98.12 197 GLN A C 1
ATOM 1662 O O . GLN A 1 197 ? -8.400 11.929 -1.015 1.00 98.12 197 GLN A O 1
ATOM 1667 N N . SER A 1 198 ? -6.902 10.542 -1.942 1.00 98.06 198 SER A N 1
ATOM 1668 C CA . SER A 1 198 ? -5.824 10.869 -1.000 1.00 98.06 198 SER A CA 1
ATOM 1669 C C . SER A 1 198 ? -5.412 12.346 -1.105 1.00 98.06 198 SER A C 1
ATOM 1671 O O . SER A 1 198 ? -5.233 12.843 -2.225 1.00 98.06 198 SER A O 1
ATOM 1673 N N . PRO A 1 199 ? -5.174 13.046 0.022 1.00 97.94 199 PRO A N 1
ATOM 1674 C CA . PRO A 1 199 ? -4.668 14.412 -0.015 1.00 97.94 199 PRO A CA 1
ATOM 1675 C C . PRO A 1 199 ? -3.278 14.496 -0.658 1.00 97.94 199 PRO A C 1
ATOM 1677 O O . PRO A 1 199 ? -2.469 13.565 -0.586 1.00 97.94 199 PRO A O 1
ATOM 1680 N N . ASP A 1 200 ? -2.968 15.645 -1.261 1.00 97.25 200 ASP A N 1
ATOM 1681 C CA . ASP A 1 200 ? -1.715 15.835 -2.001 1.00 97.25 200 ASP A CA 1
ATOM 1682 C C . ASP A 1 200 ? -0.475 15.625 -1.126 1.00 97.25 200 ASP A C 1
ATOM 1684 O O . ASP A 1 200 ? 0.510 15.049 -1.585 1.00 97.25 200 ASP A O 1
ATOM 1688 N N . ALA A 1 201 ? -0.523 16.033 0.145 1.00 97.00 201 ALA A N 1
ATOM 1689 C CA . ALA A 1 201 ? 0.575 15.818 1.085 1.00 97.00 201 ALA A CA 1
ATOM 1690 C C . ALA A 1 201 ? 0.906 14.322 1.245 1.00 97.00 201 ALA A C 1
ATOM 1692 O O . ALA A 1 201 ? 2.077 13.933 1.215 1.00 97.00 201 ALA A O 1
ATOM 1693 N N . HIS A 1 202 ? -0.118 13.469 1.338 1.00 97.25 202 HIS A N 1
ATOM 1694 C CA . HIS A 1 202 ? 0.039 12.019 1.420 1.00 97.25 202 HIS A CA 1
ATOM 1695 C C . HIS A 1 202 ? 0.568 11.443 0.110 1.00 97.25 202 HIS A C 1
ATOM 1697 O O . HIS A 1 202 ? 1.506 10.651 0.140 1.00 97.25 202 HIS A O 1
ATOM 1703 N N . LYS A 1 203 ? 0.045 11.883 -1.042 1.00 97.25 203 LYS A N 1
ATOM 1704 C CA . LYS A 1 203 ? 0.550 11.463 -2.362 1.00 97.25 203 LYS A CA 1
ATOM 1705 C C . LYS A 1 203 ? 2.031 11.789 -2.534 1.00 97.25 203 LYS A C 1
ATOM 1707 O O . LYS A 1 203 ? 2.792 10.931 -2.976 1.00 97.25 203 LYS A O 1
ATOM 1712 N N . ARG A 1 204 ? 2.457 12.999 -2.151 1.00 95.88 204 ARG A N 1
ATOM 1713 C CA . ARG A 1 204 ? 3.868 13.422 -2.205 1.00 95.88 204 ARG A CA 1
ATOM 1714 C C . ARG A 1 204 ? 4.744 12.537 -1.334 1.00 95.88 204 ARG A C 1
ATOM 1716 O O . ARG A 1 204 ? 5.777 12.075 -1.808 1.00 95.88 204 ARG A O 1
ATOM 1723 N N . TYR A 1 205 ? 4.301 12.236 -0.113 1.00 96.00 205 TYR A N 1
ATOM 1724 C CA . TYR A 1 205 ? 5.007 11.293 0.751 1.00 96.00 205 TYR A CA 1
ATOM 1725 C C . TYR A 1 205 ? 5.130 9.912 0.093 1.00 96.00 205 TYR A C 1
ATOM 1727 O O . TYR A 1 205 ? 6.222 9.360 0.025 1.00 96.00 205 TYR A O 1
ATOM 1735 N N . VAL A 1 206 ? 4.036 9.360 -0.447 1.00 95.62 206 VAL A N 1
ATOM 1736 C CA . VAL A 1 206 ? 4.065 8.042 -1.102 1.00 95.62 206 VAL A CA 1
ATOM 1737 C C . VAL A 1 206 ? 4.981 8.043 -2.326 1.00 95.62 206 VAL A C 1
ATOM 1739 O O . VAL A 1 206 ? 5.691 7.067 -2.541 1.00 95.62 206 VAL A O 1
ATOM 1742 N N . ILE A 1 207 ? 4.989 9.106 -3.132 1.00 95.12 207 ILE A N 1
ATOM 1743 C CA . ILE A 1 207 ? 5.878 9.230 -4.296 1.00 95.12 207 ILE A CA 1
ATOM 1744 C C . ILE A 1 207 ? 7.343 9.306 -3.856 1.00 95.12 207 ILE A C 1
ATOM 1746 O O . ILE A 1 207 ? 8.196 8.665 -4.473 1.00 95.12 207 ILE A O 1
ATOM 1750 N N . ASP A 1 208 ? 7.640 10.046 -2.787 1.00 91.69 208 ASP A N 1
ATOM 1751 C CA . ASP A 1 208 ? 8.994 10.117 -2.244 1.00 91.69 208 ASP A CA 1
ATOM 1752 C C . ASP A 1 208 ? 9.445 8.758 -1.693 1.00 91.69 208 ASP A C 1
ATOM 1754 O O . ASP A 1 208 ? 10.526 8.279 -2.036 1.00 91.69 208 ASP A O 1
ATOM 1758 N N . GLU A 1 209 ? 8.568 8.065 -0.966 1.00 90.12 209 GLU A N 1
ATOM 1759 C CA . GLU A 1 209 ? 8.781 6.685 -0.528 1.00 90.12 209 GLU A CA 1
ATOM 1760 C C . GLU A 1 209 ? 8.865 5.709 -1.704 1.00 90.12 209 GLU A C 1
ATOM 1762 O O . GLU A 1 209 ? 9.605 4.731 -1.642 1.00 90.12 209 GLU A O 1
ATOM 1767 N N . CYS A 1 210 ? 8.187 5.958 -2.825 1.00 82.56 210 CYS A N 1
ATOM 1768 C CA . CYS A 1 210 ? 8.366 5.174 -4.046 1.00 82.56 210 CYS A CA 1
ATOM 1769 C C . CYS A 1 210 ? 9.778 5.318 -4.620 1.00 82.56 210 CYS A C 1
ATOM 1771 O O . CYS A 1 210 ? 10.172 4.469 -5.413 1.00 82.56 210 CYS A O 1
ATOM 1773 N N . ALA A 1 211 ? 10.582 6.300 -4.201 1.00 76.69 211 ALA A N 1
ATOM 1774 C CA . ALA A 1 211 ? 12.007 6.308 -4.516 1.00 76.69 211 ALA A CA 1
ATOM 1775 C C . ALA A 1 211 ? 12.791 5.220 -3.758 1.00 76.69 211 ALA A C 1
ATOM 1777 O O . ALA A 1 211 ? 13.849 4.813 -4.227 1.00 76.69 211 ALA A O 1
ATOM 1778 N N . SER A 1 212 ? 12.262 4.674 -2.654 1.00 77.12 212 SER A N 1
ATOM 1779 C CA . SER A 1 212 ? 12.730 3.386 -2.104 1.00 77.12 212 SER A CA 1
ATOM 1780 C C . SER A 1 212 ? 12.270 2.189 -2.957 1.00 77.12 212 SER A C 1
ATOM 1782 O O . SER A 1 212 ? 12.807 1.092 -2.848 1.00 77.12 212 SER A O 1
ATOM 1784 N N . GLY A 1 213 ? 11.267 2.409 -3.818 1.00 70.44 213 GLY A N 1
ATOM 1785 C CA . GLY A 1 213 ? 10.774 1.540 -4.890 1.00 70.44 213 GLY A CA 1
ATOM 1786 C C . GLY A 1 213 ? 9.992 0.299 -4.472 1.00 70.44 213 GLY A C 1
ATOM 1787 O O . GLY A 1 213 ? 9.670 -0.523 -5.328 1.00 70.44 213 GLY A O 1
ATOM 1788 N N . PHE A 1 214 ? 9.618 0.153 -3.200 1.00 86.25 214 PHE A N 1
ATOM 1789 C CA . PHE A 1 214 ? 8.831 -1.002 -2.754 1.00 86.25 214 PHE A CA 1
ATOM 1790 C C . PHE A 1 214 ? 7.429 -1.070 -3.370 1.00 86.25 214 PHE A C 1
ATOM 1792 O O . PHE A 1 214 ? 7.022 -2.139 -3.822 1.00 86.25 214 PHE A O 1
ATOM 1799 N N . LEU A 1 215 ? 6.673 0.033 -3.367 1.00 94.31 215 LEU A N 1
ATOM 1800 C CA . LEU A 1 215 ? 5.304 0.044 -3.895 1.00 94.31 215 LEU A CA 1
ATOM 1801 C C . LEU A 1 215 ? 5.299 -0.126 -5.419 1.00 94.31 215 LEU A C 1
ATOM 1803 O O . LEU A 1 215 ? 4.634 -1.018 -5.941 1.00 94.31 215 LEU A O 1
ATOM 1807 N N . LEU A 1 216 ? 6.098 0.679 -6.123 1.00 94.50 216 LEU A N 1
ATOM 1808 C CA . LEU A 1 216 ? 6.158 0.665 -7.582 1.00 94.50 216 LEU A CA 1
ATOM 1809 C C . LEU A 1 216 ? 6.626 -0.695 -8.131 1.00 94.50 216 LEU A C 1
ATOM 1811 O O . LEU A 1 216 ? 6.027 -1.212 -9.070 1.00 94.50 216 LEU A O 1
ATOM 1815 N N . SER A 1 217 ? 7.625 -1.320 -7.494 1.00 93.06 217 SER A N 1
ATOM 1816 C CA . SER A 1 217 ? 8.089 -2.672 -7.843 1.00 93.06 217 SER A CA 1
ATOM 1817 C C . SER A 1 217 ? 6.955 -3.702 -7.776 1.00 93.06 217 SER A C 1
ATOM 1819 O O . SER A 1 217 ? 6.790 -4.481 -8.714 1.00 93.06 217 SER A O 1
ATOM 1821 N N . LYS A 1 218 ? 6.106 -3.652 -6.738 1.00 94.25 218 LYS A N 1
ATOM 1822 C CA . LYS A 1 218 ? 4.939 -4.543 -6.632 1.00 94.25 218 LYS A CA 1
ATOM 1823 C C . LYS A 1 218 ? 3.927 -4.307 -7.745 1.00 94.25 218 LYS A C 1
ATOM 1825 O O . LYS A 1 218 ? 3.435 -5.276 -8.312 1.00 94.25 218 LYS A O 1
ATOM 1830 N N . LEU A 1 219 ? 3.638 -3.049 -8.081 1.00 96.62 219 LEU A N 1
ATOM 1831 C CA . LEU A 1 219 ? 2.690 -2.724 -9.150 1.00 96.62 219 LEU A CA 1
ATOM 1832 C C . LEU A 1 219 ? 3.164 -3.247 -10.518 1.00 96.62 219 LEU A C 1
ATOM 1834 O O . LEU A 1 219 ? 2.369 -3.809 -11.271 1.00 96.62 219 LEU A O 1
ATOM 1838 N N . PHE A 1 220 ? 4.462 -3.141 -10.829 1.00 95.44 220 PHE A N 1
ATOM 1839 C CA . PHE A 1 220 ? 5.037 -3.717 -12.056 1.00 95.44 220 PHE A CA 1
ATOM 1840 C C . PHE A 1 220 ? 5.030 -5.251 -12.064 1.00 95.44 220 PHE A C 1
ATOM 1842 O O . PHE A 1 220 ? 4.863 -5.877 -13.121 1.00 95.44 220 PHE A O 1
ATOM 1849 N N . GLU A 1 221 ? 5.200 -5.874 -10.898 1.00 93.69 221 GLU A N 1
ATOM 1850 C CA . GLU A 1 221 ? 5.123 -7.324 -10.745 1.00 93.69 221 GLU A CA 1
ATOM 1851 C C . GLU A 1 221 ? 3.727 -7.839 -11.116 1.00 93.69 221 GLU A C 1
ATOM 1853 O O . GLU A 1 221 ? 3.617 -8.695 -12.001 1.00 93.69 221 GLU A O 1
ATOM 1858 N N . ILE A 1 222 ? 2.680 -7.237 -10.537 1.00 95.62 222 ILE A N 1
ATOM 1859 C CA . ILE A 1 222 ? 1.268 -7.564 -10.814 1.00 95.62 222 ILE A CA 1
ATOM 1860 C C . ILE A 1 222 ? 0.742 -6.966 -12.130 1.00 95.62 222 ILE A C 1
ATOM 1862 O O . ILE A 1 222 ? -0.402 -7.216 -12.496 1.00 95.62 222 ILE A O 1
ATOM 1866 N N . LYS A 1 223 ? 1.577 -6.216 -12.864 1.00 95.25 223 LYS A N 1
ATOM 1867 C CA . LYS A 1 223 ? 1.254 -5.569 -14.150 1.00 95.25 223 LYS A CA 1
ATOM 1868 C C . LYS A 1 223 ? 0.063 -4.604 -14.070 1.00 95.25 223 LYS A C 1
ATOM 1870 O O . LYS A 1 223 ? -0.715 -4.495 -15.016 1.00 95.25 223 LYS A O 1
ATOM 1875 N N . ASP A 1 224 ? -0.066 -3.880 -12.964 1.00 95.75 224 ASP A N 1
ATOM 1876 C CA . ASP A 1 224 ? -1.142 -2.906 -12.783 1.00 95.75 224 ASP A CA 1
ATOM 1877 C C . ASP A 1 224 ? -0.817 -1.581 -13.483 1.00 95.75 224 ASP A C 1
ATOM 1879 O O . ASP A 1 224 ? -0.458 -0.575 -12.871 1.00 95.75 224 ASP A O 1
ATOM 1883 N N . GLU A 1 225 ? -0.909 -1.589 -14.812 1.00 95.00 225 GLU A N 1
ATOM 1884 C CA . GLU A 1 225 ? -0.618 -0.416 -15.637 1.00 95.00 225 GLU A CA 1
ATOM 1885 C C . GLU A 1 225 ? -1.428 0.815 -15.252 1.00 95.00 225 GLU A C 1
ATOM 1887 O O . GLU A 1 225 ? -0.927 1.937 -15.365 1.00 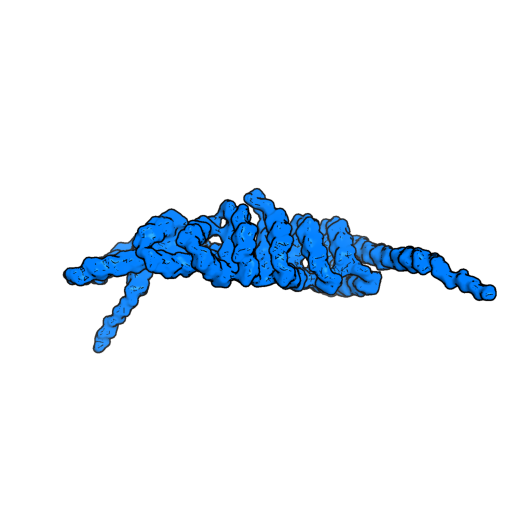95.00 225 GLU A O 1
ATOM 1892 N N . LYS A 1 226 ? -2.681 0.614 -14.837 1.00 96.25 226 LYS A N 1
ATOM 1893 C CA . LYS A 1 226 ? -3.597 1.701 -14.508 1.00 96.25 226 LYS A CA 1
ATOM 1894 C C . LYS A 1 226 ? -3.085 2.458 -13.287 1.00 96.25 226 LYS A C 1
ATOM 1896 O O . LYS A 1 226 ? -2.892 3.671 -13.364 1.00 96.25 226 LYS A O 1
ATOM 1901 N N . ASN A 1 227 ? -2.765 1.736 -12.216 1.00 97.31 227 ASN A N 1
ATOM 1902 C CA . ASN A 1 227 ? -2.278 2.336 -10.979 1.00 97.31 227 ASN A CA 1
ATOM 1903 C C . ASN A 1 227 ? -0.832 2.847 -11.093 1.00 97.31 227 ASN A C 1
ATOM 1905 O O . ASN A 1 227 ? -0.497 3.871 -10.498 1.00 97.31 227 ASN A O 1
ATOM 1909 N N . ILE A 1 228 ? 0.013 2.235 -11.933 1.00 96.75 228 ILE A N 1
ATOM 1910 C CA . ILE A 1 228 ? 1.338 2.797 -12.253 1.00 96.75 228 ILE A CA 1
ATOM 1911 C C . ILE A 1 228 ? 1.187 4.156 -12.954 1.00 96.75 228 ILE A C 1
ATOM 1913 O O . ILE A 1 228 ? 1.829 5.129 -12.557 1.00 96.75 228 ILE A O 1
ATOM 1917 N N . LYS A 1 229 ? 0.331 4.245 -13.984 1.00 96.31 229 LYS A N 1
ATOM 1918 C CA . LYS A 1 229 ? 0.061 5.499 -14.714 1.00 96.31 229 LYS A CA 1
ATOM 1919 C C . LYS A 1 229 ? -0.449 6.590 -13.782 1.00 96.31 229 LYS A C 1
ATOM 1921 O O . LYS A 1 229 ? -0.016 7.730 -13.903 1.00 96.31 229 LYS A O 1
ATOM 1926 N N . LEU A 1 230 ? -1.332 6.230 -12.858 1.00 96.44 230 LEU A N 1
ATOM 1927 C CA . LEU A 1 230 ? -1.905 7.127 -11.863 1.00 96.44 230 LEU A CA 1
ATOM 1928 C C . LEU A 1 230 ? -0.819 7.782 -10.988 1.00 96.44 230 LEU A C 1
ATOM 1930 O O . LEU A 1 230 ? -0.719 9.006 -10.955 1.00 96.44 230 LEU A O 1
ATOM 1934 N N . ILE A 1 231 ? 0.056 6.978 -10.371 1.00 96.62 231 ILE A N 1
ATOM 1935 C CA . ILE A 1 231 ? 1.150 7.478 -9.519 1.00 96.62 231 ILE A CA 1
ATOM 1936 C C . ILE A 1 231 ? 2.120 8.340 -10.326 1.00 96.62 231 ILE A C 1
ATOM 1938 O O . ILE A 1 231 ? 2.500 9.431 -9.899 1.00 96.62 231 ILE A O 1
ATOM 1942 N N . LEU A 1 232 ? 2.527 7.864 -11.508 1.00 96.06 232 LEU A N 1
ATOM 1943 C CA . LEU A 1 232 ? 3.464 8.607 -12.344 1.00 96.06 232 LEU A CA 1
ATOM 1944 C C . LEU A 1 232 ? 2.852 9.925 -12.826 1.00 96.06 232 LEU A C 1
ATOM 1946 O O . LEU A 1 232 ? 3.571 10.910 -12.904 1.00 96.06 232 LEU A O 1
ATOM 1950 N N . LYS A 1 233 ? 1.551 9.992 -13.117 1.00 96.19 233 LYS A N 1
ATOM 1951 C CA . LYS A 1 233 ? 0.891 11.234 -13.543 1.00 96.19 233 LYS A CA 1
ATOM 1952 C C . LYS A 1 233 ? 0.940 12.325 -12.469 1.00 96.19 233 LYS A C 1
ATOM 1954 O O . LYS A 1 233 ? 1.155 13.484 -12.816 1.00 96.19 233 LYS A O 1
ATOM 1959 N N . ASP A 1 234 ? 0.788 11.957 -11.200 1.00 96.50 234 ASP A N 1
ATOM 1960 C CA . ASP A 1 234 ? 0.797 12.910 -10.081 1.00 96.50 234 ASP A CA 1
ATOM 1961 C C . ASP A 1 234 ? 2.225 13.309 -9.650 1.00 96.50 234 ASP A C 1
ATOM 1963 O O . ASP A 1 234 ? 2.435 14.336 -8.990 1.00 96.50 234 ASP A O 1
ATOM 1967 N N . ALA A 1 235 ? 3.231 12.532 -10.060 1.00 96.38 235 ALA A N 1
ATOM 1968 C CA . ALA A 1 235 ? 4.636 12.820 -9.815 1.00 96.38 235 ALA A CA 1
ATOM 1969 C C . ALA A 1 235 ? 5.169 13.969 -10.692 1.00 96.38 235 ALA A C 1
ATOM 1971 O O . ALA A 1 235 ? 4.999 14.023 -11.913 1.00 96.38 235 ALA A O 1
ATOM 1972 N N . THR A 1 236 ? 5.900 14.882 -10.059 1.00 95.50 236 THR A N 1
ATOM 1973 C CA . THR A 1 236 ? 6.650 15.960 -10.708 1.00 95.50 236 THR A CA 1
ATOM 1974 C C . THR A 1 236 ? 7.797 15.402 -11.550 1.00 95.50 236 THR A C 1
ATOM 1976 O O . THR A 1 236 ? 8.269 14.282 -11.358 1.00 95.50 236 THR A O 1
ATOM 1979 N N . LEU A 1 237 ? 8.344 16.222 -12.451 1.00 94.56 237 LEU A N 1
ATOM 1980 C CA . LEU A 1 237 ? 9.519 15.847 -13.250 1.00 94.56 237 LEU A CA 1
ATOM 1981 C C . LEU A 1 237 ? 10.757 15.504 -12.401 1.00 94.56 237 LEU A C 1
ATOM 1983 O O . LEU A 1 237 ? 11.622 14.752 -12.857 1.00 94.56 237 LEU A O 1
ATOM 1987 N N . ILE A 1 238 ? 10.874 16.081 -11.202 1.00 94.19 238 ILE A N 1
ATOM 1988 C CA . ILE A 1 238 ? 11.985 15.817 -10.279 1.00 94.19 238 ILE A CA 1
ATOM 1989 C C . ILE A 1 238 ? 11.781 14.459 -9.604 1.00 94.19 238 ILE A C 1
ATOM 1991 O O . ILE A 1 238 ? 12.699 13.640 -9.614 1.00 94.19 238 ILE A O 1
ATOM 1995 N N . GLU A 1 239 ? 10.579 14.190 -9.094 1.00 95.19 239 GLU A N 1
ATOM 1996 C CA . GLU A 1 239 ? 10.230 12.909 -8.469 1.00 95.19 239 GLU A CA 1
ATOM 1997 C C . GLU A 1 239 ? 10.316 11.759 -9.476 1.00 95.19 239 GLU A C 1
ATOM 1999 O O . GLU A 1 239 ? 11.003 10.777 -9.225 1.00 95.19 239 GLU A O 1
ATOM 2004 N N . LYS A 1 240 ? 9.737 11.914 -10.671 1.00 95.94 240 LYS A N 1
ATOM 2005 C CA . LYS A 1 240 ? 9.847 10.954 -11.782 1.00 95.94 240 LYS A CA 1
ATOM 2006 C C . LYS A 1 240 ? 11.291 10.576 -12.105 1.00 95.94 240 LYS A C 1
ATOM 2008 O O . LYS A 1 240 ? 11.606 9.402 -12.296 1.00 95.94 240 LYS A O 1
ATOM 2013 N N . LYS A 1 241 ? 12.179 11.573 -12.137 1.00 94.56 241 LYS A N 1
ATOM 2014 C CA . LYS A 1 241 ? 13.616 11.347 -12.296 1.00 94.56 241 LYS A CA 1
ATOM 2015 C C . LYS A 1 241 ? 14.164 10.561 -11.101 1.00 94.56 241 LYS A C 1
ATOM 2017 O O . LYS A 1 241 ? 14.858 9.578 -11.310 1.00 94.56 241 LYS A O 1
ATOM 2022 N N . LYS A 1 242 ? 13.852 10.955 -9.865 1.00 94.69 242 LYS A N 1
ATOM 2023 C CA . LYS A 1 242 ? 14.296 10.233 -8.660 1.00 94.69 242 LYS A CA 1
ATOM 2024 C C . LYS A 1 242 ? 13.873 8.754 -8.700 1.00 94.69 242 LYS A C 1
ATOM 2026 O O . LYS A 1 242 ? 14.700 7.899 -8.407 1.00 94.69 242 LYS A O 1
ATOM 2031 N N . LEU A 1 243 ? 12.645 8.466 -9.144 1.00 95.25 243 LEU A N 1
ATOM 2032 C CA . LEU A 1 243 ? 12.082 7.114 -9.235 1.00 95.25 243 LEU A CA 1
ATOM 2033 C C . LEU A 1 243 ? 12.848 6.181 -10.174 1.00 95.25 243 LEU A C 1
ATOM 2035 O O . LEU A 1 243 ? 13.008 5.016 -9.840 1.00 95.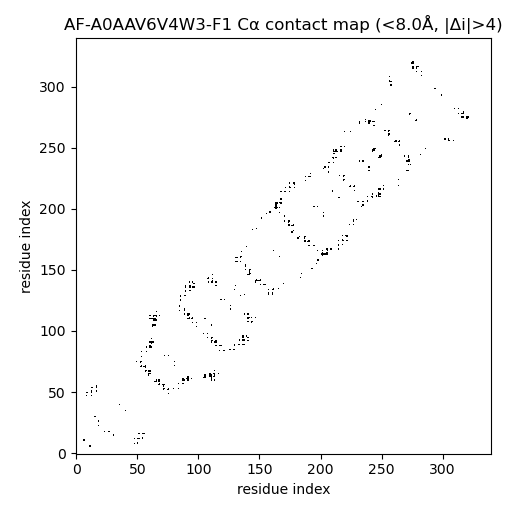25 243 LEU A O 1
ATOM 2039 N N . ILE A 1 244 ? 13.283 6.647 -11.349 1.00 95.94 244 ILE A N 1
ATOM 2040 C CA . ILE A 1 244 ? 13.974 5.772 -12.315 1.00 95.94 244 ILE A CA 1
ATOM 2041 C C . ILE A 1 244 ? 15.481 5.675 -12.055 1.00 95.94 244 ILE A C 1
ATOM 2043 O O . ILE A 1 244 ? 16.100 4.664 -12.374 1.00 95.94 244 ILE A O 1
ATOM 2047 N N . PHE A 1 245 ? 16.073 6.723 -11.479 1.00 95.00 245 PHE A N 1
ATOM 2048 C CA . PHE A 1 245 ? 17.513 6.795 -11.237 1.00 95.00 245 PHE A CA 1
ATOM 2049 C C . PHE A 1 245 ? 17.949 6.110 -9.935 1.00 95.00 245 PHE A C 1
ATOM 2051 O O . PHE A 1 245 ? 19.119 5.757 -9.816 1.00 95.00 245 PHE A O 1
ATOM 2058 N N . CYS A 1 246 ? 17.048 5.910 -8.968 1.00 93.44 246 CYS A N 1
ATOM 2059 C CA . CYS A 1 246 ? 17.378 5.182 -7.745 1.00 93.44 246 CYS A CA 1
ATOM 2060 C C . CYS A 1 246 ? 17.639 3.693 -8.018 1.00 93.44 246 CYS A C 1
ATOM 2062 O O . CYS A 1 246 ? 17.169 3.137 -9.014 1.00 93.44 246 CYS A O 1
ATOM 2064 N N . ASP A 1 247 ? 18.328 3.029 -7.086 1.00 92.62 247 ASP A N 1
ATOM 2065 C CA . ASP A 1 247 ? 18.663 1.607 -7.195 1.00 92.62 247 ASP A CA 1
ATOM 2066 C C . ASP A 1 247 ? 17.445 0.746 -7.526 1.00 92.62 247 ASP A C 1
ATOM 2068 O O . ASP A 1 247 ? 17.472 -0.073 -8.442 1.00 92.62 247 ASP A O 1
ATOM 2072 N N . ARG A 1 248 ? 16.333 0.995 -6.834 1.00 92.12 248 ARG A N 1
ATOM 2073 C CA . ARG A 1 248 ? 15.119 0.208 -7.012 1.00 92.12 248 ARG A CA 1
ATOM 2074 C C . ARG A 1 248 ? 14.398 0.493 -8.332 1.00 92.12 248 ARG A C 1
ATOM 2076 O O . ARG A 1 248 ? 13.766 -0.401 -8.883 1.00 92.12 248 ARG A O 1
ATOM 2083 N N . GLY A 1 249 ? 14.508 1.707 -8.868 1.00 94.44 249 GLY A N 1
ATOM 2084 C CA . GLY A 1 249 ? 14.037 2.038 -10.215 1.00 94.44 249 GLY A CA 1
ATOM 2085 C C . GLY A 1 249 ? 14.801 1.279 -11.294 1.00 94.44 249 GLY A C 1
ATOM 2086 O O . GLY A 1 249 ? 14.213 0.794 -12.265 1.00 94.44 249 GLY A O 1
ATOM 2087 N N . GLN A 1 250 ? 16.108 1.122 -11.094 1.00 95.25 250 GLN A N 1
ATOM 2088 C CA . GLN A 1 250 ? 16.956 0.333 -11.979 1.00 95.25 250 GLN A CA 1
ATOM 2089 C C . GLN A 1 250 ? 16.681 -1.174 -11.831 1.00 95.25 250 GLN A C 1
ATOM 2091 O O . GLN A 1 250 ? 16.614 -1.858 -12.851 1.00 95.25 250 GLN A O 1
ATOM 2096 N N . ASP A 1 251 ? 16.398 -1.671 -10.618 1.00 94.06 251 ASP A N 1
ATOM 2097 C CA . ASP A 1 251 ? 15.907 -3.047 -10.405 1.00 94.06 251 ASP A CA 1
ATOM 2098 C C . ASP A 1 251 ? 14.607 -3.300 -11.180 1.00 94.06 251 ASP A C 1
ATOM 2100 O O . ASP A 1 251 ? 14.492 -4.301 -11.878 1.00 94.06 251 ASP A O 1
ATOM 2104 N N . ILE A 1 252 ? 13.648 -2.363 -11.134 1.00 95.69 252 ILE A N 1
ATOM 2105 C CA . ILE A 1 252 ? 12.408 -2.459 -11.922 1.00 95.69 252 ILE A CA 1
ATOM 2106 C C . ILE A 1 252 ? 12.737 -2.580 -13.412 1.00 95.69 252 ILE A C 1
ATOM 2108 O O . ILE A 1 252 ? 12.168 -3.423 -14.101 1.00 95.69 252 ILE A O 1
ATOM 2112 N N . CYS A 1 253 ? 13.663 -1.769 -13.931 1.00 97.00 253 CYS A N 1
ATOM 2113 C CA . CYS A 1 253 ? 14.065 -1.867 -15.333 1.00 97.00 253 CYS A CA 1
ATOM 2114 C C . CYS A 1 253 ? 14.662 -3.245 -15.651 1.00 97.00 253 CYS A C 1
ATOM 2116 O O . CYS A 1 253 ? 14.283 -3.851 -16.652 1.00 97.00 253 CYS A O 1
ATOM 2118 N N . GLN A 1 254 ? 15.543 -3.760 -14.793 1.00 95.81 254 GLN A N 1
ATOM 2119 C CA . GLN A 1 254 ? 16.154 -5.082 -14.936 1.00 95.81 254 GLN A CA 1
ATOM 2120 C C . GLN A 1 254 ? 15.106 -6.206 -14.915 1.00 95.81 254 GLN A C 1
ATOM 2122 O O . GLN A 1 254 ? 15.088 -7.030 -15.831 1.00 95.81 254 GLN A O 1
ATOM 2127 N N . ASP A 1 255 ? 14.174 -6.184 -13.959 1.00 94.81 255 ASP A N 1
ATOM 2128 C CA . ASP A 1 255 ? 13.069 -7.143 -13.852 1.00 94.81 255 ASP A CA 1
ATOM 2129 C C . ASP A 1 255 ? 12.192 -7.136 -15.116 1.00 94.81 255 ASP A C 1
ATOM 2131 O O . ASP A 1 255 ? 11.796 -8.188 -15.629 1.00 94.81 255 ASP A O 1
ATOM 2135 N N . LEU A 1 256 ? 11.904 -5.949 -15.665 1.00 96.50 256 LEU A N 1
ATOM 2136 C CA . LEU A 1 256 ? 11.130 -5.809 -16.900 1.00 96.50 256 LEU A CA 1
ATOM 2137 C C . LEU A 1 256 ? 11.897 -6.320 -18.131 1.00 96.50 256 LEU A C 1
ATOM 2139 O O . LEU A 1 256 ? 11.285 -6.955 -18.992 1.00 96.50 256 LEU A O 1
ATOM 2143 N N . ILE A 1 257 ? 13.212 -6.080 -18.217 1.00 96.75 257 ILE A N 1
ATOM 2144 C CA . ILE A 1 257 ? 14.075 -6.600 -19.293 1.00 96.75 257 ILE A CA 1
ATOM 2145 C C . ILE A 1 257 ? 14.100 -8.129 -19.240 1.00 96.75 257 ILE A C 1
ATOM 2147 O O . ILE A 1 257 ? 13.859 -8.795 -20.248 1.00 96.75 257 ILE A O 1
ATOM 2151 N N . TYR A 1 258 ? 14.368 -8.702 -18.067 1.00 94.75 258 TYR A N 1
ATOM 2152 C CA . TYR A 1 258 ? 14.505 -10.149 -17.908 1.00 94.75 258 TYR A CA 1
ATOM 2153 C C . TYR A 1 258 ? 13.174 -10.874 -18.082 1.00 94.75 258 TYR A C 1
ATOM 2155 O O . TYR A 1 258 ? 13.156 -11.956 -18.669 1.00 94.75 258 TYR A O 1
ATOM 2163 N N . GLY A 1 259 ? 12.064 -10.251 -17.686 1.00 94.94 259 GLY A N 1
ATOM 2164 C CA . GLY A 1 259 ? 10.711 -10.755 -17.912 1.00 94.94 259 GLY A CA 1
ATOM 2165 C C . GLY A 1 259 ? 10.137 -10.509 -19.312 1.00 94.94 259 GLY A C 1
ATOM 2166 O O . GLY A 1 259 ? 8.948 -10.754 -19.503 1.00 94.94 259 GLY A O 1
ATOM 2167 N N . ASP A 1 260 ? 10.920 -9.984 -20.264 1.00 96.19 260 ASP A N 1
ATOM 2168 C CA . ASP A 1 260 ? 10.477 -9.632 -21.625 1.00 96.19 260 ASP A CA 1
ATOM 2169 C C . ASP A 1 260 ? 9.266 -8.674 -21.671 1.00 96.19 260 ASP A C 1
ATOM 2171 O O . ASP A 1 260 ? 8.510 -8.622 -22.644 1.00 96.19 260 ASP A O 1
ATOM 2175 N N . LYS A 1 261 ? 9.095 -7.848 -20.632 1.00 95.62 261 LYS A N 1
ATOM 2176 C CA . LYS A 1 261 ? 7.996 -6.881 -20.482 1.00 95.62 261 LYS A CA 1
ATOM 2177 C C . LYS A 1 261 ? 8.339 -5.543 -21.155 1.00 95.62 261 LYS A C 1
ATOM 2179 O O . LYS A 1 261 ? 8.321 -4.479 -20.534 1.00 95.62 261 LYS A O 1
ATOM 2184 N N . TRP A 1 262 ? 8.665 -5.597 -22.446 1.00 96.50 262 TRP A N 1
ATOM 2185 C CA . TRP A 1 262 ? 9.226 -4.470 -23.203 1.00 96.50 262 TRP A CA 1
ATOM 2186 C C . TRP A 1 262 ? 8.316 -3.237 -23.282 1.00 96.50 262 TRP A C 1
ATOM 2188 O O . TRP A 1 262 ? 8.820 -2.115 -23.258 1.00 96.50 262 TRP A O 1
ATOM 2198 N N . ASP A 1 263 ? 6.996 -3.410 -23.356 1.00 95.94 263 ASP A N 1
ATOM 2199 C CA . ASP A 1 263 ? 6.069 -2.276 -23.469 1.00 95.94 263 ASP A CA 1
ATOM 2200 C C . ASP A 1 263 ? 5.929 -1.507 -22.151 1.00 95.94 263 ASP A C 1
ATOM 2202 O O . ASP A 1 263 ? 5.990 -0.277 -22.150 1.00 95.94 263 ASP A O 1
ATOM 2206 N N . LEU A 1 264 ? 5.880 -2.223 -21.023 1.00 95.31 264 LEU A N 1
ATOM 2207 C CA . LEU A 1 264 ? 5.933 -1.635 -19.681 1.00 95.31 264 LEU A CA 1
ATOM 2208 C C . LEU A 1 264 ? 7.248 -0.887 -19.439 1.00 95.31 264 LEU A C 1
ATOM 2210 O O . LEU A 1 264 ? 7.241 0.213 -18.891 1.00 95.31 264 LEU A O 1
ATOM 2214 N N . LEU A 1 265 ? 8.370 -1.453 -19.890 1.00 97.25 265 LEU A N 1
ATOM 2215 C CA . LEU A 1 265 ? 9.686 -0.822 -19.780 1.00 97.25 265 LEU A CA 1
ATOM 2216 C C . LEU A 1 265 ? 9.766 0.479 -20.585 1.00 97.25 265 LEU A C 1
ATOM 2218 O O . LEU A 1 265 ? 10.195 1.512 -20.068 1.00 97.25 265 LEU A O 1
ATOM 2222 N N . LYS A 1 266 ? 9.313 0.448 -21.846 1.00 96.88 266 LYS A N 1
ATOM 2223 C CA . LYS A 1 266 ? 9.226 1.641 -22.702 1.00 96.88 266 LYS A CA 1
ATOM 2224 C C . LYS A 1 266 ? 8.354 2.711 -22.065 1.00 96.88 266 LYS A C 1
ATOM 2226 O O . LYS A 1 266 ? 8.718 3.884 -22.097 1.00 96.88 266 LYS A O 1
ATOM 2231 N N . PHE A 1 267 ? 7.208 2.307 -21.526 1.00 95.62 267 PHE A N 1
ATOM 2232 C CA . PHE A 1 267 ? 6.294 3.196 -20.828 1.00 95.62 267 PHE A CA 1
ATOM 2233 C C . PHE A 1 267 ? 6.982 3.860 -19.625 1.00 95.62 267 PHE A C 1
ATOM 2235 O O . PHE A 1 267 ? 7.028 5.087 -19.567 1.00 95.62 267 PHE A O 1
ATOM 2242 N N . PHE A 1 268 ? 7.608 3.081 -18.739 1.00 96.69 268 PHE A N 1
ATOM 2243 C CA . PHE A 1 268 ? 8.280 3.605 -17.547 1.00 96.69 268 PHE A CA 1
ATOM 2244 C C . PHE A 1 268 ? 9.394 4.606 -17.887 1.00 96.69 268 PHE A C 1
ATOM 2246 O O . PHE A 1 268 ? 9.429 5.712 -17.348 1.00 96.69 268 PHE A O 1
ATOM 2253 N N . ILE A 1 269 ? 10.259 4.267 -18.850 1.00 97.38 269 ILE A N 1
ATOM 2254 C CA . ILE A 1 269 ? 11.344 5.154 -19.294 1.00 97.38 269 ILE A CA 1
ATOM 2255 C C . ILE A 1 269 ? 10.803 6.460 -19.873 1.00 97.38 269 ILE A C 1
ATOM 2257 O O . ILE A 1 269 ? 11.298 7.536 -19.530 1.00 97.38 269 ILE A O 1
ATOM 2261 N N . ARG A 1 270 ? 9.791 6.381 -20.746 1.00 95.69 270 ARG A N 1
ATOM 2262 C CA . ARG A 1 270 ? 9.185 7.565 -21.374 1.00 95.69 270 ARG A CA 1
ATOM 2263 C C . ARG A 1 270 ? 8.545 8.487 -20.350 1.00 95.69 270 ARG A C 1
ATOM 2265 O O . ARG A 1 270 ? 8.681 9.700 -20.472 1.00 95.69 270 ARG A O 1
ATOM 2272 N N . GLU A 1 271 ? 7.873 7.918 -19.356 1.00 95.19 271 GLU A N 1
ATOM 2273 C CA . GLU A 1 271 ? 7.241 8.702 -18.303 1.00 95.19 271 GLU A CA 1
ATOM 2274 C C . GLU A 1 271 ? 8.257 9.379 -17.387 1.00 95.19 271 GLU A C 1
ATOM 2276 O O . GLU A 1 271 ? 8.004 10.496 -16.938 1.00 95.19 271 GLU A O 1
ATOM 2281 N N . CYS A 1 272 ? 9.402 8.743 -17.124 1.00 96.06 272 CYS A N 1
ATOM 2282 C CA . CYS A 1 272 ? 10.373 9.246 -16.155 1.00 96.06 272 CYS A CA 1
ATOM 2283 C C . CYS A 1 272 ? 11.486 10.129 -16.740 1.00 96.06 272 CYS A C 1
ATOM 2285 O O . CYS A 1 272 ? 12.036 10.980 -16.032 1.00 96.06 272 CYS A O 1
ATOM 2287 N N . ILE A 1 273 ? 11.838 9.957 -18.016 1.00 96.25 273 ILE A N 1
ATOM 2288 C CA . ILE A 1 273 ? 12.972 10.643 -18.646 1.00 96.25 273 ILE A CA 1
ATOM 2289 C C . ILE A 1 273 ? 12.484 11.502 -19.806 1.00 96.25 273 ILE A C 1
ATOM 2291 O O . ILE A 1 273 ? 12.257 11.015 -20.908 1.00 96.25 273 ILE A O 1
ATOM 2295 N N . SER A 1 274 ? 12.411 12.811 -19.566 1.00 92.69 274 SER A N 1
ATOM 2296 C CA . SER A 1 274 ? 11.885 13.792 -20.521 1.00 92.69 274 SER A CA 1
ATOM 2297 C C . SER A 1 274 ? 12.933 14.502 -21.385 1.00 92.69 274 SER A C 1
ATOM 2299 O O . SER A 1 274 ? 12.578 15.384 -22.164 1.00 92.69 274 SER A O 1
ATOM 2301 N N . SER A 1 275 ? 14.228 14.191 -21.245 1.00 94.31 275 SER A N 1
ATOM 2302 C CA . SER A 1 275 ? 15.270 14.864 -22.029 1.00 94.31 275 SER A CA 1
ATOM 2303 C C . SER A 1 275 ? 16.399 13.947 -22.479 1.00 94.31 275 SER A C 1
ATOM 2305 O O . SER A 1 275 ? 16.777 13.000 -21.787 1.00 94.31 275 SER A O 1
ATOM 2307 N N . ARG A 1 276 ? 16.997 14.303 -23.621 1.00 95.31 276 ARG A N 1
ATOM 2308 C CA . ARG A 1 276 ? 18.141 13.613 -24.232 1.00 95.31 276 ARG A CA 1
ATOM 2309 C C . ARG A 1 276 ? 19.313 13.441 -23.268 1.00 95.31 276 ARG A C 1
ATOM 2311 O O . ARG A 1 276 ? 19.789 12.331 -23.071 1.00 95.31 276 ARG A O 1
ATOM 2318 N N . ASN A 1 277 ? 19.749 14.524 -22.622 1.00 96.62 277 ASN A N 1
ATOM 2319 C CA . ASN A 1 277 ? 20.903 14.482 -21.716 1.00 96.62 277 ASN A CA 1
ATOM 2320 C C . ASN A 1 277 ? 20.642 13.586 -20.499 1.00 96.62 277 ASN A C 1
ATOM 2322 O O . ASN A 1 277 ? 21.539 12.874 -20.058 1.00 96.62 277 ASN A O 1
ATOM 2326 N N . LYS A 1 278 ? 19.407 13.582 -19.974 1.00 96.38 278 LYS A N 1
ATOM 2327 C CA . LYS A 1 278 ? 19.024 12.663 -18.895 1.00 96.38 278 LYS A CA 1
ATOM 2328 C C . LYS A 1 278 ? 19.006 11.213 -19.385 1.00 96.38 278 LYS A C 1
ATOM 2330 O O . LYS A 1 278 ? 19.435 10.347 -18.640 1.00 96.38 278 LYS A O 1
ATOM 2335 N N . MET A 1 279 ? 18.569 10.954 -20.617 1.00 97.50 279 MET A N 1
ATOM 2336 C CA . MET A 1 279 ? 18.577 9.609 -21.203 1.00 97.50 279 MET A CA 1
ATOM 2337 C C . MET A 1 279 ? 19.995 9.061 -21.383 1.00 97.50 279 MET A C 1
ATOM 2339 O O . MET A 1 279 ? 20.260 7.926 -21.006 1.00 97.50 279 MET A O 1
ATOM 2343 N N . ILE A 1 280 ? 20.918 9.884 -21.896 1.00 97.75 280 ILE A N 1
ATOM 2344 C CA . ILE A 1 280 ? 22.341 9.527 -22.007 1.00 97.75 280 ILE A CA 1
ATOM 2345 C C . ILE A 1 280 ? 22.902 9.202 -20.623 1.00 97.75 280 ILE A C 1
ATOM 2347 O O . ILE A 1 280 ? 23.504 8.152 -20.434 1.00 97.75 280 ILE A O 1
ATOM 2351 N N . LYS A 1 281 ? 22.641 10.071 -19.638 1.00 97.62 281 LYS A N 1
ATOM 2352 C CA . LYS A 1 281 ? 23.082 9.856 -18.260 1.00 97.62 281 LYS A CA 1
ATOM 2353 C C . LYS A 1 281 ? 22.538 8.542 -17.681 1.00 97.62 281 LYS A C 1
ATOM 2355 O O . LYS A 1 281 ? 23.304 7.769 -17.124 1.00 97.62 281 LYS A O 1
ATOM 2360 N N . PHE A 1 282 ? 21.241 8.282 -17.845 1.00 97.88 282 PHE A N 1
ATOM 2361 C CA . PHE A 1 282 ? 20.608 7.043 -17.391 1.00 97.88 282 PHE A CA 1
ATOM 2362 C C . PHE A 1 282 ? 21.226 5.805 -18.048 1.00 97.88 282 PHE A C 1
ATOM 2364 O O . PHE A 1 282 ? 21.499 4.827 -17.364 1.00 97.88 282 PHE A O 1
ATOM 2371 N N . LYS A 1 283 ? 21.486 5.855 -19.362 1.00 98.12 283 LYS A N 1
ATOM 2372 C CA . LYS A 1 283 ? 22.129 4.761 -20.099 1.00 98.12 283 LYS A CA 1
ATOM 2373 C C . LYS A 1 283 ? 23.493 4.403 -19.509 1.00 98.12 283 LYS A C 1
ATOM 2375 O O . LYS A 1 283 ? 23.775 3.220 -19.345 1.00 98.12 283 LYS A O 1
ATOM 2380 N N . GLU A 1 284 ? 24.329 5.398 -19.219 1.00 98.00 284 GLU A N 1
ATOM 2381 C CA . GLU A 1 284 ? 25.666 5.154 -18.664 1.00 98.00 284 GLU A CA 1
ATOM 2382 C C . GLU A 1 284 ? 25.601 4.628 -17.225 1.00 98.00 284 GLU A C 1
ATOM 2384 O O . GLU A 1 284 ? 26.182 3.583 -16.945 1.00 98.00 284 GLU A O 1
ATOM 2389 N N . GLU A 1 285 ? 24.803 5.246 -16.349 1.00 97.38 285 GLU A N 1
ATOM 2390 C CA . GLU A 1 285 ? 24.646 4.768 -14.965 1.00 97.38 285 GLU A CA 1
ATOM 2391 C C . GLU A 1 285 ? 24.064 3.345 -14.903 1.00 97.38 285 GLU A C 1
ATOM 2393 O O . GLU A 1 285 ? 24.497 2.522 -14.098 1.00 97.38 285 GLU A O 1
ATOM 2398 N N . PHE A 1 286 ? 23.124 3.011 -15.792 1.00 96.88 286 PHE A N 1
ATOM 2399 C CA . PHE A 1 286 ? 22.548 1.669 -15.852 1.00 96.88 286 PHE A CA 1
ATOM 2400 C C . PHE A 1 286 ? 23.562 0.616 -16.327 1.00 96.88 286 PHE A C 1
ATOM 2402 O O . PHE A 1 286 ? 23.574 -0.503 -15.813 1.00 96.88 286 PHE A O 1
ATOM 2409 N N . LYS A 1 287 ? 24.446 0.955 -17.280 1.00 96.56 287 LYS A N 1
ATOM 2410 C CA . LYS A 1 287 ? 25.554 0.066 -17.678 1.00 96.56 287 LYS A CA 1
ATOM 2411 C C . LYS A 1 287 ? 26.496 -0.190 -16.507 1.00 96.56 287 LYS A C 1
ATOM 2413 O O . LYS A 1 287 ? 26.829 -1.346 -16.252 1.00 96.56 287 LYS A O 1
ATOM 2418 N N . GLU A 1 288 ? 26.900 0.867 -15.802 1.00 96.19 288 GLU A N 1
ATOM 2419 C CA . GLU A 1 288 ? 27.759 0.764 -14.619 1.00 96.19 288 GLU A CA 1
ATOM 2420 C C . GLU A 1 288 ? 27.113 -0.136 -13.560 1.00 96.19 288 GLU A C 1
ATOM 2422 O O . GLU A 1 288 ? 27.739 -1.101 -13.109 1.00 96.19 288 GLU A O 1
ATOM 2427 N N . ARG A 1 289 ? 25.825 0.076 -13.251 1.00 94.50 289 ARG A N 1
ATOM 2428 C CA . ARG A 1 289 ? 25.081 -0.791 -12.327 1.00 94.50 289 ARG A CA 1
ATOM 2429 C C . ARG A 1 289 ? 25.111 -2.248 -12.764 1.00 94.50 289 ARG A C 1
ATOM 2431 O O . ARG A 1 289 ? 25.417 -3.110 -11.949 1.00 94.50 289 ARG A O 1
ATOM 2438 N N . ILE A 1 290 ? 24.799 -2.541 -14.025 1.00 94.19 290 ILE A N 1
ATOM 2439 C CA . ILE A 1 290 ? 24.776 -3.919 -14.528 1.00 94.19 290 ILE A CA 1
ATOM 2440 C C . ILE A 1 290 ? 26.138 -4.590 -14.343 1.00 94.19 290 ILE A C 1
ATOM 2442 O O . ILE A 1 290 ? 26.196 -5.739 -13.908 1.00 94.19 290 ILE A O 1
ATOM 2446 N N . THR A 1 291 ? 27.230 -3.881 -14.642 1.00 94.12 291 THR A N 1
ATOM 2447 C CA . THR A 1 291 ? 28.583 -4.430 -14.467 1.00 94.12 291 THR A CA 1
ATOM 2448 C C . THR A 1 291 ? 28.941 -4.701 -13.009 1.00 94.12 291 THR A C 1
ATOM 2450 O O . THR A 1 291 ? 29.755 -5.583 -12.746 1.00 94.12 291 THR A O 1
ATOM 2453 N N . TRP A 1 292 ? 28.330 -3.970 -12.075 1.00 94.19 292 TRP A N 1
ATOM 2454 C CA . TRP A 1 292 ? 28.556 -4.120 -10.641 1.00 94.19 292 TRP A CA 1
ATOM 2455 C C . TRP A 1 292 ? 27.645 -5.181 -9.996 1.00 94.19 292 TRP A C 1
ATOM 2457 O O . TRP A 1 292 ? 28.119 -5.982 -9.195 1.00 94.19 292 TRP A O 1
ATOM 2467 N N . CYS A 1 293 ? 26.358 -5.221 -10.356 1.00 91.94 293 CYS A N 1
ATOM 2468 C CA . CYS A 1 293 ? 25.358 -6.103 -9.742 1.00 91.94 293 CYS A CA 1
ATOM 2469 C C . CYS A 1 293 ? 25.325 -7.525 -10.317 1.00 91.94 293 CYS A C 1
ATOM 2471 O O . CYS A 1 293 ? 24.963 -8.457 -9.602 1.00 91.94 293 CYS A O 1
ATOM 2473 N N . CYS A 1 294 ? 25.607 -7.704 -11.611 1.00 91.81 294 CYS A N 1
ATOM 2474 C CA . CYS A 1 294 ? 25.353 -8.973 -12.297 1.00 91.81 294 CYS A CA 1
ATOM 2475 C C . CYS A 1 294 ? 26.611 -9.843 -12.362 1.00 91.81 294 CYS A C 1
ATOM 2477 O O . CYS A 1 294 ? 27.704 -9.363 -12.674 1.00 91.81 294 CYS A O 1
ATOM 2479 N N . SER A 1 295 ? 26.454 -11.154 -12.162 1.00 94.44 295 SER A N 1
ATOM 2480 C CA . SER A 1 295 ? 27.554 -12.094 -12.400 1.00 94.44 295 SER A CA 1
ATOM 2481 C C . SER A 1 295 ? 27.879 -12.196 -13.897 1.00 94.44 295 SER A C 1
ATOM 2483 O O . SER A 1 295 ? 27.030 -11.938 -14.758 1.00 94.44 295 SER A O 1
ATOM 2485 N N . LYS A 1 296 ? 29.098 -12.631 -14.244 1.00 95.00 296 LYS A N 1
ATOM 2486 C CA . LYS A 1 296 ? 29.487 -12.848 -15.651 1.00 95.00 296 LYS A CA 1
ATOM 2487 C C . LYS A 1 296 ? 28.557 -13.843 -16.354 1.00 95.00 296 LYS A C 1
ATOM 2489 O O . LYS A 1 296 ? 28.238 -13.665 -17.527 1.00 95.00 296 LYS A O 1
ATOM 2494 N N . GLU A 1 297 ? 28.092 -14.861 -15.636 1.00 95.00 297 GLU A N 1
ATOM 2495 C CA . GLU A 1 297 ? 27.162 -15.876 -16.132 1.00 95.00 297 GLU A CA 1
ATOM 2496 C C . GLU A 1 297 ? 25.765 -15.292 -16.375 1.00 95.00 297 GLU A C 1
ATOM 2498 O O . GLU A 1 297 ? 25.106 -15.630 -17.358 1.00 95.00 297 GLU A O 1
ATOM 2503 N N . GLU A 1 298 ? 25.289 -14.403 -15.502 1.00 92.94 298 GLU A N 1
ATOM 2504 C CA . GLU A 1 298 ? 24.017 -13.701 -15.687 1.00 92.94 298 GLU A CA 1
ATOM 2505 C C . GLU A 1 298 ? 24.057 -12.737 -16.877 1.00 92.94 298 GLU A C 1
ATOM 2507 O O . GLU A 1 298 ? 23.135 -12.739 -17.697 1.00 92.94 298 GLU A O 1
ATOM 2512 N N . LEU A 1 299 ? 25.158 -11.997 -17.036 1.00 93.69 299 LEU A N 1
ATOM 2513 C CA . LEU A 1 299 ? 25.397 -11.144 -18.202 1.00 93.69 299 LEU A CA 1
ATOM 2514 C C . LEU A 1 299 ? 25.427 -11.949 -19.499 1.00 93.69 299 LEU A C 1
ATOM 2516 O O . LEU A 1 299 ? 24.819 -11.539 -20.484 1.00 93.69 299 LEU A O 1
ATOM 2520 N N . ALA A 1 300 ? 26.101 -13.102 -19.507 1.00 95.50 300 ALA A N 1
ATOM 2521 C CA . ALA A 1 300 ? 26.158 -13.971 -20.676 1.00 95.50 300 ALA A CA 1
ATOM 2522 C C . ALA A 1 300 ? 24.768 -14.505 -21.053 1.00 95.50 300 ALA A C 1
ATOM 2524 O O . ALA A 1 300 ? 24.398 -14.462 -22.226 1.00 95.50 300 ALA A O 1
ATOM 2525 N N . ARG A 1 301 ? 23.972 -14.938 -20.064 1.00 95.81 301 ARG A N 1
ATOM 2526 C CA . ARG A 1 301 ? 22.600 -15.434 -20.279 1.00 95.81 301 ARG A CA 1
ATOM 2527 C C . ARG A 1 301 ? 21.650 -14.363 -20.812 1.00 95.81 301 ARG A C 1
ATOM 2529 O O . ARG A 1 301 ? 20.779 -14.675 -21.615 1.00 95.81 301 ARG A O 1
ATOM 2536 N N . ASN A 1 302 ? 21.813 -13.114 -20.377 1.00 95.88 302 ASN A N 1
ATOM 2537 C CA . ASN A 1 302 ? 20.907 -12.015 -20.716 1.00 95.88 302 ASN A CA 1
ATOM 2538 C C . ASN A 1 302 ? 21.487 -11.021 -21.737 1.00 95.88 302 ASN A C 1
ATOM 2540 O O . ASN A 1 302 ? 20.900 -9.959 -21.953 1.00 95.88 302 ASN A O 1
ATOM 2544 N N . LYS A 1 303 ? 22.614 -11.347 -22.381 1.00 96.25 303 LYS A N 1
ATOM 2545 C CA . LYS A 1 303 ? 23.353 -10.438 -23.272 1.00 96.25 303 LYS A CA 1
ATOM 2546 C C . LYS A 1 303 ? 22.471 -9.834 -24.364 1.00 96.25 303 LYS A C 1
ATOM 2548 O O . LYS A 1 303 ? 22.494 -8.624 -24.569 1.00 96.25 303 LYS A O 1
ATOM 2553 N N . ASP A 1 304 ? 21.655 -10.653 -25.022 1.00 97.75 304 ASP A N 1
ATOM 2554 C CA . ASP A 1 304 ? 20.796 -10.197 -26.121 1.00 97.75 304 ASP A CA 1
ATOM 2555 C C . ASP A 1 304 ? 19.687 -9.260 -25.634 1.00 97.75 304 ASP A C 1
ATOM 2557 O O . ASP A 1 304 ? 19.397 -8.247 -26.273 1.00 97.75 304 ASP A O 1
ATOM 2561 N N . LYS A 1 305 ? 19.114 -9.543 -24.457 1.00 97.62 305 LYS A N 1
ATOM 2562 C CA . LYS A 1 305 ? 18.120 -8.674 -23.814 1.00 97.62 305 LYS A CA 1
ATOM 2563 C C . LYS A 1 305 ? 18.740 -7.328 -23.439 1.00 97.62 305 LYS A C 1
ATOM 2565 O O . LYS A 1 305 ? 18.162 -6.286 -23.729 1.00 97.62 305 LYS A O 1
ATOM 2570 N N . LEU A 1 306 ? 19.942 -7.329 -22.867 1.00 96.81 306 LEU A N 1
ATOM 2571 C CA . LEU A 1 306 ? 20.663 -6.100 -22.529 1.00 96.81 306 LEU A CA 1
ATOM 2572 C C . LEU A 1 306 ? 21.036 -5.285 -23.774 1.00 96.81 306 LEU A C 1
ATOM 2574 O O . LEU A 1 306 ? 20.819 -4.077 -23.796 1.00 96.81 306 LEU A O 1
ATOM 2578 N N . ASN A 1 307 ? 21.512 -5.928 -24.841 1.00 97.31 307 ASN A N 1
ATOM 2579 C CA . ASN A 1 307 ? 21.797 -5.250 -26.109 1.00 97.31 307 ASN A CA 1
ATOM 2580 C C . ASN A 1 307 ? 20.534 -4.618 -26.705 1.00 97.31 307 ASN A C 1
ATOM 2582 O O . ASN A 1 307 ? 20.552 -3.453 -27.100 1.00 97.31 307 ASN A O 1
ATOM 2586 N N . LYS A 1 308 ? 19.415 -5.354 -26.704 1.00 98.12 308 LYS A N 1
ATOM 2587 C CA . LYS A 1 308 ? 18.109 -4.841 -27.134 1.00 98.12 308 LYS A CA 1
ATOM 2588 C C . LYS A 1 308 ? 17.666 -3.638 -26.298 1.00 98.12 308 LYS A C 1
ATOM 2590 O O . LYS A 1 308 ? 17.115 -2.684 -26.841 1.00 98.12 308 LYS A O 1
ATOM 2595 N N . PHE A 1 309 ? 17.924 -3.660 -24.992 1.00 98.12 309 PHE A N 1
ATOM 2596 C CA . PHE A 1 309 ? 17.646 -2.531 -24.112 1.00 98.12 309 PHE A CA 1
ATOM 2597 C C . PHE A 1 309 ? 18.513 -1.306 -24.425 1.00 98.12 309 PHE A C 1
ATOM 2599 O O . PHE A 1 309 ? 17.991 -0.200 -24.536 1.00 98.12 309 PHE A O 1
ATOM 2606 N N . LEU A 1 310 ? 19.821 -1.484 -24.614 1.00 97.62 310 LEU A N 1
ATOM 2607 C CA . LEU A 1 310 ? 20.715 -0.378 -24.961 1.00 97.62 310 LEU A CA 1
ATOM 2608 C C . LEU A 1 310 ? 20.345 0.244 -26.312 1.00 97.62 310 LEU A C 1
ATOM 2610 O O . LEU A 1 310 ? 20.321 1.470 -26.412 1.00 97.62 310 LEU A O 1
ATOM 2614 N N . GLN A 1 311 ? 19.971 -0.582 -27.294 1.00 98.19 311 GLN A N 1
ATOM 2615 C CA . GLN A 1 311 ? 19.444 -0.111 -28.576 1.00 98.19 311 GLN A CA 1
ATOM 2616 C C . GLN A 1 311 ? 18.152 0.69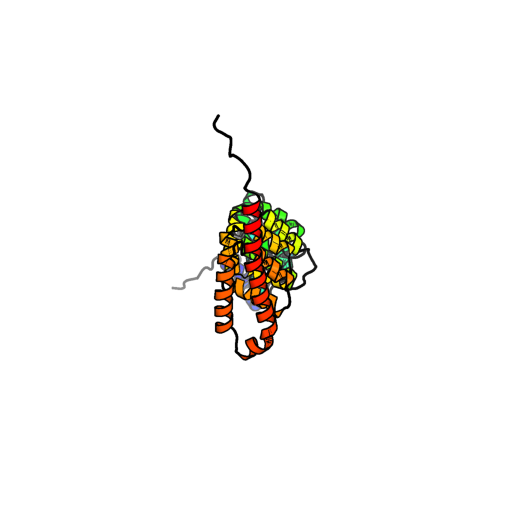4 -28.393 1.00 98.19 311 GLN A C 1
ATOM 2618 O O . GLN A 1 311 ? 18.004 1.759 -28.981 1.00 98.19 311 GLN A O 1
ATOM 2623 N N . LEU A 1 312 ? 17.237 0.241 -27.528 1.00 98.00 312 LEU A N 1
ATOM 2624 C CA . LEU A 1 312 ? 16.017 0.988 -27.213 1.00 98.00 312 LEU A CA 1
ATOM 2625 C C . LEU A 1 312 ? 16.325 2.383 -26.636 1.00 98.00 312 LEU A C 1
ATOM 2627 O O . LEU A 1 312 ? 15.642 3.353 -26.968 1.00 98.00 312 LEU A O 1
ATOM 2631 N N . LEU A 1 313 ? 17.335 2.497 -25.769 1.00 97.69 313 LEU A N 1
ATOM 2632 C CA . LEU A 1 313 ? 17.760 3.793 -25.235 1.00 97.69 313 LEU A CA 1
ATOM 2633 C C . LEU A 1 313 ? 18.370 4.687 -26.325 1.00 97.69 313 LEU A C 1
ATOM 2635 O O . LEU A 1 313 ? 18.090 5.886 -26.341 1.00 97.69 313 LEU A O 1
ATOM 2639 N N . ASP A 1 314 ? 19.145 4.117 -27.250 1.00 97.81 314 ASP A N 1
ATOM 2640 C CA . ASP A 1 314 ? 19.676 4.842 -28.412 1.00 97.81 314 ASP A CA 1
ATOM 2641 C C . ASP A 1 314 ? 18.560 5.364 -29.320 1.00 97.81 314 ASP A C 1
ATOM 2643 O O . ASP A 1 314 ? 18.566 6.540 -29.692 1.00 97.81 314 ASP A O 1
ATOM 2647 N N . ASP A 1 315 ? 17.538 4.548 -29.575 1.00 97.19 315 ASP A N 1
ATOM 2648 C CA . ASP A 1 315 ? 16.365 4.956 -30.346 1.00 97.19 315 ASP A CA 1
ATOM 2649 C C . ASP A 1 315 ? 15.642 6.142 -29.681 1.00 97.19 315 ASP A C 1
ATOM 2651 O O . ASP A 1 315 ? 15.207 7.077 -30.364 1.00 97.19 315 ASP A O 1
ATOM 2655 N N . PHE A 1 316 ? 15.544 6.159 -28.343 1.00 96.44 316 PHE A N 1
ATOM 2656 C CA . PHE A 1 316 ? 15.006 7.311 -27.615 1.00 96.44 316 PHE A CA 1
ATOM 2657 C C . PHE A 1 316 ? 15.880 8.554 -27.753 1.00 96.44 316 PHE A C 1
ATOM 2659 O O . PHE A 1 316 ? 15.345 9.632 -28.016 1.00 96.44 316 PHE A O 1
ATOM 2666 N N . ILE A 1 317 ? 17.200 8.420 -27.601 1.00 96.12 317 ILE A N 1
ATOM 2667 C CA . ILE A 1 317 ? 18.157 9.527 -27.735 1.00 96.12 317 ILE A CA 1
ATOM 2668 C C . ILE A 1 317 ? 18.042 10.159 -29.129 1.00 96.12 317 ILE A C 1
ATOM 2670 O O . ILE A 1 317 ? 17.855 11.372 -29.226 1.00 96.12 317 ILE A O 1
ATOM 2674 N N . CYS A 1 318 ? 18.050 9.349 -30.191 1.00 95.50 318 CYS A N 1
ATOM 2675 C CA . CYS A 1 318 ? 17.878 9.818 -31.569 1.00 95.50 318 CYS A CA 1
ATOM 2676 C C . CYS A 1 318 ? 16.488 10.427 -31.822 1.00 95.50 318 CYS A C 1
ATOM 2678 O O . CYS A 1 318 ? 16.343 11.363 -32.611 1.00 95.50 318 CYS A O 1
ATOM 2680 N N . GLY A 1 319 ? 15.447 9.915 -31.159 1.00 93.56 319 GLY A N 1
ATOM 2681 C CA . GLY A 1 319 ? 14.089 10.453 -31.250 1.00 93.56 319 GLY A CA 1
ATOM 2682 C C . GLY A 1 319 ? 13.963 11.895 -30.743 1.00 93.56 319 GLY A C 1
ATOM 2683 O O . GLY A 1 319 ? 13.174 12.667 -31.293 1.00 93.56 319 GLY A O 1
ATOM 2684 N N . TYR A 1 320 ? 14.758 12.283 -29.740 1.00 90.19 320 TYR A N 1
ATOM 2685 C CA . TYR A 1 320 ? 14.793 13.661 -29.240 1.00 90.19 320 TYR A CA 1
ATOM 2686 C C . TYR A 1 320 ? 15.378 14.646 -30.258 1.00 90.19 320 TYR A C 1
ATOM 2688 O O . TYR A 1 320 ? 14.858 15.754 -30.391 1.00 90.19 320 TYR A O 1
ATOM 2696 N N . ASP A 1 321 ? 16.400 14.233 -31.011 1.00 81.44 321 ASP A N 1
ATOM 2697 C CA . ASP A 1 321 ? 17.051 15.086 -32.014 1.00 81.44 321 ASP A CA 1
ATOM 2698 C C . ASP A 1 321 ? 16.070 15.460 -33.139 1.00 81.44 321 ASP A C 1
ATOM 2700 O O . ASP A 1 321 ? 15.995 16.615 -33.557 1.00 81.44 321 ASP A O 1
ATOM 2704 N N . LYS A 1 322 ? 15.214 14.514 -33.548 1.00 84.19 322 LYS A N 1
ATOM 2705 C CA . LYS A 1 322 ? 14.188 14.753 -34.576 1.00 84.19 322 LYS A CA 1
ATOM 2706 C C . LYS A 1 322 ? 13.113 15.750 -34.137 1.00 84.19 322 LYS A C 1
ATOM 2708 O O . LYS A 1 322 ? 12.707 16.582 -34.942 1.00 84.19 322 LYS A O 1
ATOM 2713 N N . ARG A 1 323 ? 12.643 15.688 -32.882 1.00 81.75 323 ARG A N 1
ATOM 2714 C CA . ARG A 1 323 ? 11.611 16.621 -32.379 1.00 81.75 323 ARG A CA 1
ATOM 2715 C C . ARG A 1 323 ? 12.123 18.054 -32.324 1.00 81.75 323 ARG A C 1
ATOM 2717 O O . ARG A 1 323 ? 11.420 18.960 -32.757 1.00 81.75 323 ARG A O 1
ATOM 2724 N N . LYS A 1 324 ? 13.365 18.234 -31.869 1.00 76.25 324 LYS A N 1
ATOM 2725 C CA . LYS A 1 324 ? 13.995 19.552 -31.784 1.00 76.25 324 LYS A CA 1
ATOM 2726 C C . LYS A 1 324 ? 14.098 20.227 -33.159 1.00 76.25 324 LYS A C 1
ATOM 2728 O O . LYS A 1 324 ? 13.749 21.395 -33.285 1.00 76.25 324 LYS A O 1
ATOM 2733 N N . CYS A 1 325 ? 14.469 19.481 -34.205 1.00 70.56 325 CYS A N 1
ATOM 2734 C CA . CYS A 1 325 ? 14.516 20.013 -35.572 1.00 70.56 325 CYS A CA 1
ATOM 2735 C C . CYS A 1 325 ? 13.143 20.471 -36.105 1.00 70.56 325 CYS A C 1
ATOM 2737 O O . CYS A 1 325 ? 13.077 21.434 -36.866 1.00 70.56 325 CYS A O 1
ATOM 2739 N N . VAL A 1 326 ? 12.050 19.802 -35.717 1.00 74.50 326 VAL A N 1
ATOM 2740 C CA . VAL A 1 326 ? 10.685 20.157 -36.154 1.00 74.50 326 VAL A CA 1
ATOM 2741 C C . VAL A 1 326 ? 10.161 21.395 -35.422 1.00 74.50 326 VAL A C 1
ATOM 2743 O O . VAL A 1 326 ? 9.533 22.253 -36.040 1.00 74.50 326 VAL A O 1
ATOM 2746 N N . GLU A 1 327 ? 10.428 21.515 -34.121 1.00 72.62 327 GLU A N 1
ATOM 2747 C CA . GLU A 1 327 ? 10.026 22.686 -33.329 1.00 72.62 327 GLU A CA 1
ATOM 2748 C C . GLU A 1 327 ? 10.777 23.955 -33.766 1.00 72.62 327 GLU A C 1
ATOM 2750 O O . GLU A 1 327 ? 10.167 25.013 -33.916 1.00 72.62 327 GLU A O 1
ATOM 2755 N N . GLU A 1 328 ? 12.075 23.846 -34.063 1.00 67.25 328 GLU A N 1
ATOM 2756 C CA . GLU A 1 328 ? 12.879 24.968 -34.562 1.00 67.25 328 GLU A CA 1
ATOM 2757 C C . GLU A 1 328 ? 12.482 25.365 -35.998 1.00 67.25 328 GLU A C 1
ATOM 2759 O O . GLU A 1 328 ? 12.332 26.555 -36.287 1.00 67.25 328 GLU A O 1
ATOM 2764 N N . GLY A 1 329 ? 12.207 24.390 -36.876 1.00 58.78 329 GLY A N 1
ATOM 2765 C CA . GLY A 1 329 ? 11.782 24.621 -38.264 1.00 58.78 329 GLY A CA 1
ATOM 2766 C C . GLY A 1 329 ? 10.423 25.317 -38.431 1.00 58.78 329 GLY A C 1
ATOM 2767 O O . GLY A 1 329 ? 10.224 26.028 -39.412 1.00 58.78 329 GLY A O 1
ATOM 2768 N N . ASN A 1 330 ? 9.507 25.180 -37.466 1.00 57.53 330 ASN A N 1
ATOM 2769 C CA . ASN A 1 330 ? 8.177 25.805 -37.509 1.00 57.53 330 ASN A CA 1
ATOM 2770 C C . ASN A 1 330 ? 8.128 27.217 -36.885 1.00 57.53 330 ASN A C 1
ATOM 2772 O O . ASN A 1 330 ? 7.084 27.867 -36.918 1.00 57.53 330 ASN A O 1
ATOM 2776 N N . SER A 1 331 ? 9.244 27.713 -36.336 1.00 54.91 331 SER A N 1
ATOM 2777 C CA . SER A 1 331 ? 9.339 29.037 -35.694 1.00 54.91 331 SER A CA 1
ATOM 2778 C C . SER A 1 331 ? 9.830 30.170 -36.612 1.00 54.91 331 SER A C 1
ATOM 2780 O O . SER A 1 331 ? 10.042 31.292 -36.151 1.00 54.91 331 SER A O 1
ATOM 2782 N N . SER A 1 332 ? 9.983 29.928 -37.918 1.00 55.81 332 SER A N 1
ATOM 2783 C CA . SER A 1 332 ? 10.327 30.978 -38.887 1.00 55.81 332 SER A CA 1
ATOM 2784 C C . SER A 1 332 ? 9.376 30.927 -40.081 1.00 55.81 332 SER A C 1
ATOM 2786 O O . SER A 1 332 ? 9.451 30.001 -40.888 1.00 55.81 332 SER A O 1
ATOM 2788 N N . PRO A 1 333 ? 8.452 31.902 -40.188 1.00 57.88 333 PRO A N 1
ATOM 2789 C CA . PRO A 1 333 ? 8.763 33.054 -41.041 1.00 57.88 333 PRO A CA 1
ATOM 2790 C C . PRO A 1 333 ? 8.184 34.415 -40.571 1.00 57.88 333 PRO A C 1
ATOM 2792 O O . PRO A 1 333 ? 7.175 34.486 -39.881 1.00 57.88 333 PRO A O 1
ATOM 2795 N N . ALA A 1 334 ? 8.784 35.503 -41.085 1.00 52.25 334 ALA A N 1
ATOM 2796 C CA . ALA A 1 334 ? 8.386 36.928 -41.013 1.00 52.25 334 ALA A CA 1
ATOM 2797 C C . ALA A 1 334 ? 8.760 37.673 -39.707 1.00 52.25 334 ALA A C 1
ATOM 2799 O O . ALA A 1 334 ? 8.325 37.338 -38.619 1.00 52.25 334 ALA A O 1
ATOM 2800 N N . LYS A 1 335 ? 9.557 38.751 -39.734 1.00 50.88 335 LYS A N 1
ATOM 2801 C CA . LYS A 1 335 ? 9.341 39.980 -40.514 1.00 50.88 335 LYS A CA 1
ATOM 2802 C C . LYS A 1 335 ? 10.660 40.582 -41.027 1.00 50.88 335 LYS A C 1
ATOM 2804 O O . LYS A 1 335 ? 11.400 41.212 -40.279 1.00 50.88 335 LYS A O 1
ATOM 2809 N N . ARG A 1 336 ? 10.889 40.509 -42.341 1.00 54.75 336 ARG A N 1
ATOM 2810 C CA . ARG A 1 336 ? 11.521 41.615 -43.078 1.00 54.75 336 ARG A CA 1
ATOM 2811 C C . ARG A 1 336 ? 10.384 42.464 -43.632 1.00 54.75 336 ARG A C 1
ATOM 2813 O O . ARG A 1 336 ? 9.840 42.138 -44.681 1.00 54.75 336 ARG A O 1
ATOM 2820 N N . LEU A 1 337 ? 9.998 43.514 -42.912 1.00 56.44 337 LEU A N 1
ATOM 2821 C CA . LEU A 1 337 ? 9.181 44.583 -43.480 1.00 56.44 337 LEU A CA 1
ATOM 2822 C C . LEU A 1 337 ? 10.102 45.756 -43.805 1.00 56.44 337 LEU A C 1
ATOM 2824 O O . LEU A 1 337 ? 10.931 46.176 -43.000 1.00 56.44 337 LEU A O 1
ATOM 2828 N N . ARG A 1 338 ? 10.001 46.139 -45.075 1.00 57.09 338 ARG A N 1
ATOM 2829 C CA . ARG A 1 338 ? 10.845 47.045 -45.844 1.00 57.09 338 ARG A CA 1
ATOM 2830 C C . ARG A 1 338 ? 10.830 48.457 -45.255 1.00 57.09 338 ARG A C 1
ATOM 2832 O O . ARG A 1 338 ? 9.777 48.949 -44.868 1.00 57.09 338 ARG A O 1
ATOM 2839 N N . ARG A 1 339 ? 11.998 49.106 -45.268 1.00 49.19 339 ARG A N 1
ATOM 2840 C CA . ARG A 1 339 ? 12.100 50.568 -45.308 1.00 49.19 339 ARG A CA 1
ATOM 2841 C C . ARG A 1 339 ? 11.766 51.016 -46.733 1.00 49.19 339 ARG A C 1
ATOM 2843 O O . ARG A 1 339 ? 12.354 50.485 -47.675 1.00 49.19 339 ARG A O 1
ATOM 2850 N N . THR A 1 340 ? 10.854 51.968 -46.850 1.00 65.06 340 THR A N 1
ATOM 2851 C CA . THR A 1 340 ? 10.726 52.899 -47.978 1.00 65.06 340 THR A CA 1
ATOM 2852 C C . THR A 1 340 ? 10.720 54.289 -47.394 1.00 65.06 340 THR A C 1
ATOM 2854 O O . THR A 1 340 ? 10.055 54.439 -46.341 1.00 65.06 340 THR A O 1
#